Protein AF-A0A7C7LQZ3-F1 (afdb_monomer)

Sequence (240 aa):
MSELMVSGADGAVHPFLRGILTRSLQSTGLSFDEAYAVADQVRNTLVAKGTVTSEALRSVVVQCLESGFGQERVHAYHMVLERRGRIRFRRRDNELDWFSRRLHQKRLERCGLPIDTASELAQAVYQEFVASKSYEVRSGEIDRVTLDLLEKELGGEFAERYRSWSRFDRGDGILVLLCGGAPGVGKSTLAAEIATRLDIVRTQSTDMLREIMREMVPAALVPELHGSSFDVNLSVDSKG

Structure (mmCIF, N/CA/C/O backbone):
data_AF-A0A7C7LQZ3-F1
#
_entry.id   AF-A0A7C7LQZ3-F1
#
loop_
_atom_site.group_PDB
_atom_site.id
_atom_site.type_symbol
_atom_site.label_atom_id
_atom_site.label_alt_id
_atom_site.label_comp_id
_atom_site.label_asym_id
_atom_site.label_entity_id
_atom_site.label_seq_id
_atom_site.pdbx_PDB_ins_code
_atom_site.Cartn_x
_atom_site.Cartn_y
_atom_site.Cartn_z
_atom_site.occupancy
_atom_site.B_iso_or_equiv
_atom_site.auth_seq_id
_atom_site.auth_comp_id
_atom_site.auth_asym_id
_atom_site.auth_atom_id
_atom_site.pdbx_PDB_model_num
ATOM 1 N N . MET A 1 1 ? -4.653 -12.541 42.222 1.00 49.09 1 MET A N 1
ATOM 2 C CA . MET A 1 1 ? -4.767 -11.395 41.296 1.00 49.09 1 MET A CA 1
ATOM 3 C C . MET A 1 1 ? -5.592 -11.858 40.114 1.00 49.09 1 MET A C 1
ATOM 5 O O . MET A 1 1 ? -5.200 -12.833 39.492 1.00 49.09 1 MET A O 1
ATOM 9 N N . SER A 1 2 ? -6.751 -11.252 39.873 1.00 58.72 2 SER A N 1
ATOM 10 C CA . SER A 1 2 ? -7.643 -11.622 38.769 1.00 58.72 2 SER A CA 1
ATOM 11 C C . SER A 1 2 ? -7.032 -11.144 37.453 1.00 58.72 2 SER A C 1
ATOM 13 O O . SER A 1 2 ? -6.748 -9.955 37.304 1.00 58.72 2 SER A O 1
ATOM 15 N N . GLU A 1 3 ? -6.782 -12.058 36.524 1.00 81.81 3 GLU A N 1
ATOM 16 C CA . GLU A 1 3 ? -6.219 -11.725 35.218 1.00 81.81 3 GLU A CA 1
ATOM 17 C C . GLU A 1 3 ? -7.358 -11.337 34.266 1.00 81.81 3 GLU A C 1
ATOM 19 O O . GLU A 1 3 ? -8.323 -12.083 34.106 1.00 81.81 3 GLU A O 1
ATOM 24 N N . LEU A 1 4 ? -7.284 -10.139 33.679 1.00 90.06 4 LEU A N 1
ATOM 25 C CA . LEU A 1 4 ? -8.265 -9.678 32.697 1.00 90.06 4 LEU A CA 1
ATOM 26 C C . LEU A 1 4 ? -7.991 -10.368 31.358 1.00 90.06 4 LEU A C 1
ATOM 28 O O . LEU A 1 4 ? -6.891 -10.252 30.820 1.00 90.06 4 LEU A O 1
ATOM 32 N N . MET A 1 5 ? -9.000 -11.035 30.812 1.00 90.38 5 MET A N 1
ATOM 33 C CA . MET A 1 5 ? -8.953 -11.740 29.533 1.00 90.38 5 MET A CA 1
ATOM 34 C C . MET A 1 5 ? -9.798 -11.011 28.487 1.00 90.38 5 MET A C 1
ATOM 36 O O . MET A 1 5 ? -10.847 -10.448 28.804 1.00 90.38 5 MET A O 1
ATOM 40 N N . VAL A 1 6 ? -9.357 -11.035 27.232 1.00 88.38 6 VAL A N 1
ATOM 41 C CA . VAL A 1 6 ? -10.041 -10.414 26.093 1.00 88.38 6 VAL A CA 1
ATOM 42 C C . VAL A 1 6 ? -10.350 -11.474 25.047 1.00 88.38 6 VAL A C 1
ATOM 44 O O . VAL A 1 6 ? -9.433 -12.142 24.571 1.00 88.38 6 VAL A O 1
ATOM 47 N N . SER A 1 7 ? -11.621 -11.607 24.670 1.00 84.94 7 SER A N 1
ATOM 48 C CA . SER A 1 7 ? -12.047 -12.467 23.566 1.00 84.94 7 SER A CA 1
ATOM 49 C C . SER A 1 7 ? -12.110 -11.702 22.237 1.00 84.94 7 SER A C 1
ATOM 51 O O . SER A 1 7 ? -12.666 -10.596 22.139 1.00 84.94 7 SER A O 1
ATOM 53 N N . GLY A 1 8 ? -11.495 -12.283 21.208 1.00 73.75 8 GLY A N 1
ATOM 54 C CA . GLY A 1 8 ? -11.577 -11.858 19.814 1.00 73.75 8 GLY A CA 1
ATOM 55 C C . GLY A 1 8 ? -12.872 -12.321 19.139 1.00 73.75 8 GLY A C 1
ATOM 56 O O . GLY A 1 8 ? -13.603 -13.160 19.663 1.00 73.75 8 GLY A O 1
ATOM 57 N N . ALA A 1 9 ? -13.162 -11.775 17.954 1.00 62.75 9 ALA A N 1
ATOM 58 C CA . ALA A 1 9 ? -14.329 -12.167 17.150 1.00 62.75 9 ALA A CA 1
ATOM 59 C C . ALA A 1 9 ? -14.218 -13.596 16.574 1.00 62.75 9 ALA A C 1
ATOM 61 O O . ALA A 1 9 ? -15.218 -14.188 16.184 1.00 62.75 9 ALA A O 1
ATOM 62 N N . ASP A 1 10 ? -13.005 -14.144 16.537 1.00 62.75 10 ASP A N 1
ATOM 63 C CA . ASP A 1 10 ? -12.661 -15.522 16.172 1.00 62.75 10 ASP A CA 1
ATOM 64 C C . ASP A 1 10 ? -12.777 -16.511 17.348 1.00 62.75 10 ASP A C 1
ATOM 66 O O . ASP A 1 10 ? -12.505 -17.699 17.186 1.00 62.75 10 ASP A O 1
ATOM 70 N N . GLY A 1 11 ? -13.178 -16.035 18.533 1.00 71.06 11 GLY A N 1
ATOM 71 C CA . GLY A 1 11 ? -13.298 -16.839 19.749 1.00 71.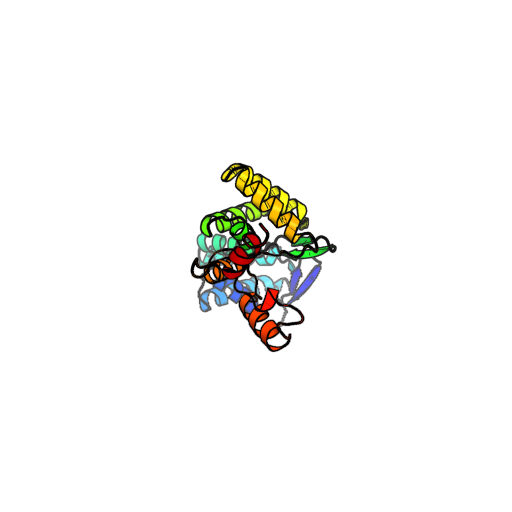06 11 GLY A CA 1
ATOM 72 C C . GLY A 1 11 ? -11.978 -17.062 20.492 1.00 71.06 11 GLY A C 1
ATOM 73 O O . GLY A 1 11 ? -11.991 -17.673 21.561 1.00 71.06 11 GLY A O 1
ATOM 74 N N . ALA A 1 12 ? -10.851 -16.551 19.986 1.00 71.69 12 ALA A N 1
ATOM 75 C CA . ALA A 1 12 ? -9.572 -16.632 20.681 1.00 71.69 12 ALA A CA 1
ATOM 76 C C . ALA A 1 12 ? -9.584 -15.747 21.937 1.00 71.69 12 ALA A C 1
ATOM 78 O O . ALA A 1 12 ? -10.072 -14.616 21.909 1.00 71.69 12 ALA A O 1
ATOM 79 N N . VAL A 1 13 ? -9.047 -16.256 23.048 1.00 83.25 13 VAL A N 1
ATOM 80 C CA . VAL A 1 13 ? -8.977 -15.534 24.325 1.00 83.25 13 VAL A CA 1
ATOM 81 C C . VAL A 1 13 ? -7.521 -15.260 24.667 1.00 83.25 13 VAL A C 1
ATOM 83 O O . VAL A 1 13 ? -6.697 -16.174 24.698 1.00 83.25 13 VAL A O 1
ATOM 86 N N . HIS A 1 14 ? -7.205 -13.997 24.935 1.00 84.50 14 HIS A N 1
ATOM 87 C CA . HIS A 1 14 ? -5.852 -13.554 25.251 1.00 84.50 14 HIS A CA 1
ATOM 88 C C . HIS A 1 14 ? -5.830 -12.704 26.521 1.00 84.50 14 HIS A C 1
ATOM 90 O O . HIS A 1 14 ? -6.784 -11.965 26.776 1.00 84.50 14 HIS A O 1
ATOM 96 N N . PRO A 1 15 ? -4.736 -12.735 27.297 1.00 86.75 15 PRO A N 1
ATOM 97 C CA . PRO A 1 15 ? -4.582 -11.837 28.428 1.00 86.75 15 PRO A CA 1
ATOM 98 C C . PRO A 1 15 ? -4.545 -10.382 27.954 1.00 86.75 15 PRO A C 1
ATOM 100 O O . PRO A 1 15 ? -3.933 -10.036 26.938 1.00 86.75 15 PRO A O 1
ATOM 103 N N . PHE A 1 16 ? -5.185 -9.499 28.714 1.00 89.25 16 PHE A N 1
ATOM 104 C CA . PHE A 1 16 ? -5.110 -8.068 28.479 1.00 89.25 16 PHE A CA 1
ATOM 105 C C . PHE A 1 16 ? -3.702 -7.552 28.794 1.00 89.25 16 PHE A C 1
ATOM 107 O O . PHE A 1 16 ? -3.275 -7.475 29.948 1.00 89.25 16 PHE A O 1
ATOM 114 N N . LEU A 1 17 ? -2.986 -7.131 27.752 1.00 87.69 17 LEU A N 1
ATOM 115 C CA . LEU A 1 17 ? -1.640 -6.583 27.876 1.00 87.69 17 LEU A CA 1
ATOM 116 C C . LEU A 1 17 ? -1.671 -5.054 27.851 1.00 87.69 17 LEU A C 1
ATOM 118 O O . LEU A 1 17 ? -1.785 -4.427 26.795 1.00 87.69 17 LE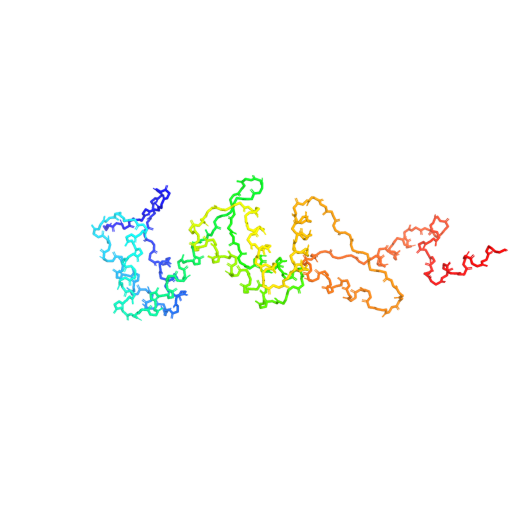U A O 1
ATOM 122 N N . ARG A 1 18 ? -1.473 -4.447 29.026 1.00 87.94 18 ARG A N 1
ATOM 123 C CA . ARG A 1 18 ? -1.433 -2.984 29.216 1.00 87.94 18 ARG A CA 1
ATOM 124 C C . ARG A 1 18 ? -0.501 -2.286 28.228 1.00 87.94 18 ARG A C 1
ATOM 126 O O . ARG A 1 18 ? -0.907 -1.334 27.577 1.00 87.94 18 ARG A O 1
ATOM 133 N N . GLY A 1 19 ? 0.713 -2.808 28.046 1.00 82.00 19 GLY A N 1
ATOM 134 C CA . GLY A 1 19 ? 1.709 -2.211 27.149 1.00 82.00 19 GLY A CA 1
ATOM 135 C C . GLY A 1 19 ? 1.314 -2.209 25.665 1.00 82.00 19 GLY A C 1
ATOM 136 O O . GLY A 1 19 ? 1.822 -1.391 24.897 1.00 82.00 19 GLY A O 1
ATOM 137 N N . ILE A 1 20 ? 0.407 -3.095 25.235 1.00 82.19 20 ILE A N 1
ATOM 138 C CA . ILE A 1 20 ? -0.146 -3.058 23.872 1.00 82.19 20 ILE A CA 1
ATOM 139 C C . ILE A 1 20 ? -1.142 -1.906 23.749 1.00 82.19 20 ILE A C 1
ATOM 141 O O . ILE A 1 20 ? -1.077 -1.152 22.775 1.00 82.19 20 ILE A O 1
ATOM 145 N N . LEU A 1 21 ? -2.029 -1.743 24.736 1.00 88.88 21 LEU A N 1
ATOM 146 C CA . LEU A 1 21 ? -2.990 -0.644 24.746 1.00 88.88 21 LEU A CA 1
ATOM 147 C C . LEU A 1 21 ? -2.282 0.711 24.873 1.00 88.88 21 LEU A C 1
ATOM 149 O O . LEU A 1 21 ? -2.567 1.598 24.078 1.00 88.88 21 LEU A O 1
ATOM 153 N N . THR A 1 22 ? -1.304 0.848 25.774 1.00 90.06 22 THR A N 1
ATOM 154 C CA . THR A 1 22 ? -0.504 2.075 25.929 1.00 90.06 22 THR A CA 1
ATOM 155 C C . THR A 1 22 ? 0.145 2.485 24.609 1.00 90.06 22 THR A C 1
ATOM 157 O O . THR A 1 22 ? -0.058 3.605 24.157 1.00 90.06 22 THR A O 1
ATOM 160 N N . ARG A 1 23 ? 0.830 1.568 23.910 1.00 82.94 23 ARG A N 1
ATOM 161 C CA . ARG A 1 23 ? 1.408 1.880 22.589 1.00 82.94 23 ARG A CA 1
ATOM 162 C C . ARG A 1 23 ? 0.353 2.266 21.552 1.00 82.94 23 ARG A C 1
ATOM 164 O O . ARG A 1 23 ? 0.587 3.154 20.737 1.00 82.94 23 ARG A O 1
ATOM 171 N N . SER A 1 24 ? -0.813 1.619 21.578 1.00 80.81 24 SER A N 1
ATOM 172 C CA . SER A 1 24 ? -1.926 1.974 20.691 1.00 80.81 24 SER A CA 1
ATOM 173 C C . SER A 1 24 ? -2.440 3.389 20.961 1.00 80.81 24 SER A C 1
ATOM 175 O O . SER A 1 24 ? -2.752 4.106 20.019 1.00 80.81 24 SER A O 1
ATOM 177 N N . LEU A 1 25 ? -2.503 3.798 22.224 1.00 89.62 25 LEU A N 1
ATOM 178 C CA . LEU A 1 25 ? -2.935 5.130 22.642 1.00 89.62 25 LEU A CA 1
ATOM 179 C C . LEU A 1 25 ? -1.872 6.200 22.352 1.00 89.62 25 LEU A C 1
ATOM 181 O O . LEU A 1 25 ? -2.202 7.290 21.911 1.00 89.62 25 LEU A O 1
ATOM 185 N N . GLN A 1 26 ? -0.581 5.887 22.463 1.00 87.94 26 GLN A N 1
ATOM 186 C CA . GLN A 1 26 ? 0.472 6.815 22.029 1.00 87.94 26 GLN A CA 1
ATOM 187 C C . GLN A 1 26 ? 0.383 7.129 20.529 1.00 87.94 26 GLN A C 1
ATOM 189 O O . GLN A 1 26 ? 0.621 8.259 20.108 1.00 87.94 26 GLN A O 1
ATOM 194 N N . SER A 1 27 ? -0.037 6.157 19.707 1.00 77.00 27 SER A N 1
ATOM 195 C CA . SER A 1 27 ? -0.244 6.380 18.269 1.00 77.00 27 SER A CA 1
ATOM 196 C C . SER A 1 27 ? -1.415 7.316 17.934 1.00 77.00 27 SER A C 1
ATOM 198 O O . SER A 1 27 ? -1.539 7.736 16.785 1.00 77.00 27 SER A O 1
ATOM 200 N N . THR A 1 28 ? -2.239 7.685 18.924 1.00 82.75 28 THR A N 1
ATOM 201 C CA . THR A 1 28 ? -3.269 8.730 18.801 1.00 82.75 28 THR A CA 1
ATOM 202 C C . THR A 1 28 ? -2.753 10.113 19.205 1.00 82.75 28 THR A C 1
ATOM 204 O O . THR A 1 28 ? -3.546 11.050 19.275 1.00 82.75 28 THR A O 1
ATOM 207 N N . GLY A 1 29 ? -1.450 10.248 19.488 1.00 82.62 29 GLY A N 1
ATOM 208 C CA . GLY A 1 29 ? -0.785 11.495 19.871 1.00 82.62 29 GLY A CA 1
ATOM 209 C C . GLY A 1 29 ? -0.814 11.809 21.369 1.00 82.62 29 GLY A C 1
ATOM 210 O O . GLY A 1 29 ? -0.597 12.963 21.732 1.00 82.62 29 GLY A O 1
ATOM 211 N N . LEU A 1 30 ? -1.110 10.817 22.216 1.00 90.12 30 LEU A N 1
ATOM 212 C CA . LEU A 1 30 ? -0.939 10.919 23.667 1.00 90.12 30 LEU A CA 1
ATOM 213 C C . LEU A 1 30 ? 0.529 10.697 24.048 1.00 90.12 30 LEU A C 1
ATOM 215 O O . LEU A 1 30 ? 1.224 9.871 23.446 1.00 90.12 30 LEU A O 1
ATOM 219 N N . SER A 1 31 ? 0.991 11.397 25.080 1.00 93.31 31 SER A N 1
ATOM 220 C CA . SER A 1 31 ? 2.262 11.090 25.732 1.00 93.31 31 SER A CA 1
ATOM 221 C C . SER A 1 31 ? 2.229 9.696 26.374 1.00 93.31 31 SER A C 1
ATOM 223 O O . SER A 1 31 ? 1.177 9.065 26.515 1.00 93.31 31 SER A O 1
ATOM 225 N N . PHE A 1 32 ? 3.400 9.182 26.756 1.00 90.94 32 PHE A N 1
ATOM 226 C CA . PHE A 1 32 ? 3.486 7.885 27.428 1.00 90.94 32 PHE A CA 1
ATOM 227 C C . PHE A 1 32 ? 2.676 7.859 28.731 1.00 90.94 32 PHE A C 1
ATOM 229 O O . PHE A 1 32 ? 1.911 6.918 28.940 1.00 90.94 32 PHE A O 1
ATOM 236 N N . ASP A 1 33 ? 2.802 8.894 29.562 1.00 93.56 33 ASP A N 1
ATOM 237 C CA . ASP A 1 33 ? 2.157 8.949 30.877 1.00 93.56 33 ASP A CA 1
ATOM 238 C C . ASP A 1 33 ? 0.631 9.004 30.752 1.00 93.56 33 ASP A C 1
ATOM 240 O O . ASP A 1 33 ? -0.078 8.246 31.416 1.00 93.56 33 ASP A O 1
ATOM 244 N N . GLU A 1 34 ? 0.118 9.815 29.823 1.00 94.12 34 GLU A N 1
ATOM 245 C CA . GLU A 1 34 ? -1.314 9.892 29.511 1.00 94.12 34 GLU A CA 1
ATOM 246 C C . GLU A 1 34 ? -1.848 8.550 28.991 1.00 94.12 34 GLU A C 1
ATOM 248 O O . GLU A 1 34 ? -2.855 8.029 29.477 1.00 94.12 34 GLU A O 1
ATOM 253 N N . ALA A 1 35 ? -1.150 7.946 28.027 1.00 94.31 35 ALA A N 1
ATOM 254 C CA . ALA A 1 35 ? -1.532 6.660 27.456 1.00 94.31 35 ALA A CA 1
ATOM 255 C C . ALA A 1 35 ? -1.485 5.524 28.492 1.00 94.31 35 ALA A C 1
ATOM 257 O O . ALA A 1 35 ? -2.301 4.597 28.452 1.00 94.31 35 ALA A O 1
ATOM 258 N N . TYR A 1 36 ? -0.528 5.568 29.419 1.00 94.44 36 TYR A N 1
ATOM 259 C CA . TYR A 1 36 ? -0.410 4.598 30.498 1.00 94.44 36 TYR A CA 1
ATOM 260 C C . TYR A 1 36 ? -1.533 4.762 31.524 1.00 94.44 36 TYR A C 1
ATOM 262 O O . TYR A 1 36 ? -2.135 3.760 31.919 1.00 94.44 36 TYR A O 1
ATOM 270 N N . ALA A 1 37 ? -1.857 6.001 31.902 1.00 94.69 37 ALA A N 1
ATOM 271 C CA . ALA A 1 37 ? -2.956 6.309 32.812 1.00 94.69 37 ALA A CA 1
ATOM 272 C C . ALA A 1 37 ? -4.299 5.801 32.266 1.00 94.69 37 ALA A C 1
ATOM 274 O O . ALA A 1 37 ? -5.017 5.084 32.966 1.00 94.69 37 ALA A O 1
ATOM 275 N N . VAL A 1 38 ? -4.597 6.059 30.988 1.00 96.12 38 VAL A N 1
ATOM 276 C CA . VAL A 1 38 ? -5.810 5.538 30.333 1.00 96.12 38 VAL A CA 1
ATOM 277 C C . VAL A 1 38 ? -5.813 4.007 30.317 1.00 96.12 38 VAL A C 1
ATOM 279 O O . VAL A 1 38 ? -6.817 3.382 30.656 1.00 96.12 38 VAL A O 1
ATOM 282 N N . ALA A 1 39 ? -4.691 3.369 29.968 1.00 94.62 39 ALA A N 1
ATOM 283 C CA . ALA A 1 39 ? -4.610 1.909 29.950 1.00 94.62 39 ALA A CA 1
ATOM 284 C C . ALA A 1 39 ? -4.775 1.279 31.347 1.00 94.62 39 ALA A C 1
ATOM 286 O O . ALA A 1 39 ? -5.322 0.178 31.462 1.00 94.62 39 ALA A O 1
ATOM 287 N N . ASP A 1 40 ? -4.318 1.953 32.407 1.00 94.94 40 ASP A N 1
ATOM 288 C CA . ASP A 1 40 ? -4.570 1.536 33.788 1.00 94.94 40 ASP A CA 1
ATOM 289 C C . ASP A 1 40 ? -6.045 1.659 34.160 1.00 94.94 40 ASP A C 1
ATOM 291 O O . ASP A 1 40 ? -6.630 0.710 34.683 1.00 94.94 40 ASP A O 1
ATOM 295 N N . GLN A 1 41 ? -6.663 2.793 33.834 1.00 95.00 41 GLN A N 1
ATOM 296 C CA . GLN A 1 41 ? -8.070 3.046 34.117 1.00 95.00 41 GLN A CA 1
ATOM 297 C C . GLN A 1 41 ? -8.974 2.008 33.440 1.00 95.00 41 GLN A C 1
ATOM 299 O O . GLN A 1 41 ? -9.864 1.440 34.079 1.00 95.00 41 GLN A O 1
ATOM 304 N N . VAL A 1 42 ? -8.698 1.687 32.174 1.00 95.56 42 VAL A N 1
ATOM 305 C CA . VAL A 1 42 ? -9.416 0.653 31.414 1.00 95.56 42 VAL A CA 1
ATOM 306 C C . VAL A 1 42 ? -9.292 -0.709 32.096 1.00 95.56 42 VAL A C 1
ATOM 308 O O . VAL A 1 42 ? -10.295 -1.397 32.293 1.00 95.56 42 VAL A O 1
ATOM 311 N N . ARG A 1 43 ? -8.082 -1.091 32.523 1.00 93.31 43 ARG A N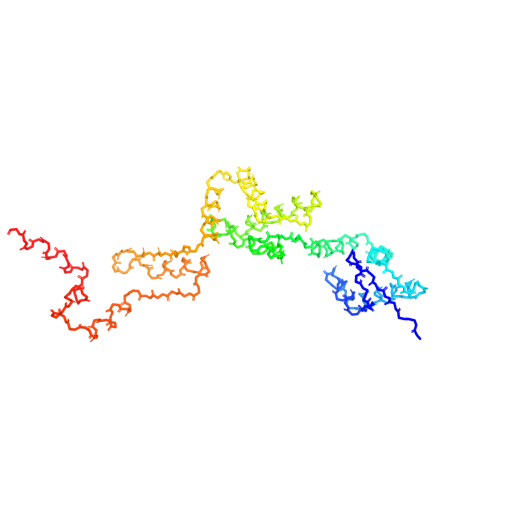 1
ATOM 312 C CA . ARG A 1 43 ? -7.864 -2.347 33.252 1.00 93.31 43 ARG A CA 1
ATOM 313 C C . ARG A 1 43 ? -8.671 -2.389 34.543 1.00 93.31 43 ARG A C 1
ATOM 315 O O . ARG A 1 43 ? -9.365 -3.371 34.783 1.00 93.31 43 ARG A O 1
ATOM 322 N N . ASN A 1 44 ? -8.575 -1.347 35.363 1.00 93.12 44 ASN A N 1
ATOM 323 C CA . ASN A 1 44 ? -9.222 -1.300 36.675 1.00 93.12 44 ASN A CA 1
ATOM 324 C C . ASN A 1 44 ? -10.753 -1.346 36.539 1.00 93.12 44 ASN A C 1
ATOM 326 O O . ASN A 1 44 ? -11.425 -1.962 37.359 1.00 93.12 44 ASN A O 1
ATOM 330 N N . THR A 1 45 ? -11.293 -0.786 35.454 1.00 93.12 45 THR A N 1
ATOM 331 C CA . THR A 1 45 ? -12.726 -0.845 35.125 1.00 93.12 45 THR A CA 1
ATOM 332 C C . THR A 1 45 ? -13.182 -2.251 34.717 1.00 93.12 45 THR A C 1
ATOM 334 O O . THR A 1 45 ? -14.315 -2.650 34.985 1.00 93.12 45 THR A O 1
ATOM 337 N N . LEU A 1 46 ? -12.319 -3.019 34.049 1.00 93.44 46 LEU A N 1
ATOM 338 C CA . LEU A 1 46 ? -12.687 -4.300 33.439 1.00 93.44 46 LEU A CA 1
ATOM 339 C C . LEU A 1 46 ? -12.261 -5.525 34.256 1.00 93.44 46 LEU A C 1
ATOM 341 O O . LEU A 1 46 ? -12.840 -6.592 34.071 1.00 93.44 46 LEU A O 1
ATOM 345 N N . VAL A 1 47 ? -11.308 -5.395 35.185 1.00 91.12 47 VAL A N 1
ATOM 346 C CA . VAL A 1 47 ? -10.743 -6.526 35.946 1.00 91.12 47 VAL A CA 1
ATOM 347 C C . VAL A 1 47 ? -11.800 -7.320 36.722 1.00 91.12 47 VAL A C 1
ATOM 349 O O . VAL A 1 47 ? -11.703 -8.540 36.818 1.00 91.12 47 VAL A O 1
ATOM 352 N N . ALA A 1 48 ? -12.853 -6.655 37.212 1.00 89.19 48 ALA A N 1
ATOM 353 C CA . ALA A 1 48 ? -13.955 -7.301 37.928 1.00 89.19 48 ALA A CA 1
ATOM 354 C C . ALA A 1 48 ? -14.813 -8.214 37.032 1.00 89.19 48 ALA A C 1
ATOM 356 O O . ALA A 1 48 ? -15.473 -9.118 37.534 1.00 89.19 48 ALA A O 1
ATOM 357 N N . LYS A 1 49 ? -14.798 -7.998 35.709 1.00 88.88 49 LYS A N 1
ATOM 358 C CA . LYS A 1 49 ? -15.567 -8.787 34.736 1.00 88.88 49 LYS A CA 1
ATOM 359 C C . LYS A 1 49 ? -14.853 -10.077 34.316 1.00 88.88 49 LYS A C 1
ATOM 361 O O . LYS A 1 49 ? -15.477 -10.938 33.703 1.00 88.88 49 LYS A O 1
ATOM 366 N N . GLY A 1 50 ? -13.565 -10.230 34.633 1.00 89.75 50 GLY A N 1
ATOM 367 C CA . GLY A 1 50 ? -12.769 -11.400 34.257 1.00 89.75 50 GLY A CA 1
ATOM 368 C C . GLY A 1 50 ? -12.487 -11.457 32.755 1.00 89.75 50 GLY A C 1
ATOM 369 O O . GLY A 1 50 ? -11.435 -11.005 32.321 1.00 89.75 50 GLY A O 1
ATOM 370 N N . THR A 1 51 ? -13.418 -11.992 31.959 1.00 91.75 51 THR A N 1
ATOM 371 C CA . THR A 1 51 ? -13.294 -12.081 30.491 1.00 91.75 51 THR A CA 1
ATOM 372 C C . THR A 1 51 ? -14.247 -11.105 29.814 1.00 91.75 51 THR A C 1
ATOM 374 O O . THR A 1 51 ? -15.438 -11.085 30.116 1.00 91.75 51 THR A O 1
ATOM 377 N N . VAL A 1 52 ? -13.738 -10.301 28.882 1.00 92.81 52 VAL A N 1
ATOM 378 C CA . VAL A 1 52 ? -14.522 -9.293 28.152 1.00 92.81 52 VAL A CA 1
ATOM 379 C C . VAL A 1 52 ? -14.293 -9.397 26.652 1.00 92.81 52 VAL A C 1
ATOM 381 O O . VAL A 1 52 ? -13.233 -9.822 26.207 1.00 92.81 52 VAL A O 1
ATOM 384 N N . THR A 1 53 ? -15.272 -8.988 25.850 1.00 88.94 53 THR A N 1
ATOM 385 C CA . THR A 1 53 ? -15.108 -8.958 24.394 1.00 88.94 53 THR A CA 1
ATOM 386 C C . THR A 1 53 ? -14.228 -7.790 23.962 1.00 88.94 53 THR A C 1
ATOM 388 O O . THR A 1 53 ? -14.135 -6.761 24.640 1.00 88.94 53 THR A O 1
ATOM 391 N N . SER A 1 54 ? -13.618 -7.919 22.784 1.00 84.12 54 SER A N 1
ATOM 392 C CA . SER A 1 54 ? -12.884 -6.822 22.139 1.00 84.12 54 SER A CA 1
ATOM 393 C C . SER A 1 54 ? -13.749 -5.566 21.942 1.00 84.12 54 SER A C 1
ATOM 395 O O . SER A 1 54 ? -13.244 -4.448 22.034 1.00 84.12 54 SER A O 1
ATOM 397 N N . GLU A 1 55 ? -15.055 -5.737 21.723 1.00 84.19 55 GLU A N 1
ATOM 398 C CA . GLU A 1 55 ? -16.023 -4.640 21.630 1.00 84.19 55 GLU A CA 1
ATOM 399 C C . GLU A 1 55 ? -16.229 -3.944 22.982 1.00 84.19 55 GLU A C 1
ATOM 401 O O . GLU A 1 55 ? -16.079 -2.727 23.070 1.00 84.19 55 GLU A O 1
ATOM 406 N N . ALA A 1 56 ? -16.457 -4.706 24.057 1.00 87.56 56 ALA A N 1
ATOM 407 C CA . ALA A 1 56 ? -16.613 -4.154 25.402 1.00 87.56 56 ALA A CA 1
ATOM 408 C C . ALA A 1 56 ? -15.346 -3.424 25.879 1.00 87.56 56 ALA A C 1
ATOM 410 O O . ALA A 1 56 ? -15.437 -2.367 26.506 1.00 87.56 56 ALA A O 1
ATOM 411 N N . LEU A 1 57 ? -14.161 -3.954 25.551 1.00 91.19 57 LEU A N 1
ATOM 412 C CA . LEU A 1 57 ? -12.891 -3.273 25.796 1.00 91.19 57 LEU A CA 1
ATOM 413 C C . LEU A 1 57 ? -12.830 -1.932 25.051 1.00 91.19 57 LEU A C 1
ATOM 415 O O . LEU A 1 57 ? -12.490 -0.915 25.655 1.00 91.19 57 LEU A O 1
ATOM 419 N N . ARG A 1 58 ? -13.189 -1.912 23.760 1.00 89.88 58 ARG A N 1
ATOM 420 C CA . ARG A 1 58 ? -13.196 -0.694 22.933 1.00 89.88 58 ARG A CA 1
ATOM 421 C C . ARG A 1 58 ? -14.141 0.366 23.494 1.00 89.88 58 ARG A C 1
ATOM 423 O O . ARG A 1 58 ? -13.742 1.525 23.560 1.00 89.88 58 ARG A O 1
ATOM 430 N N . SER A 1 59 ? -15.341 -0.016 23.933 1.00 91.56 59 SER A N 1
ATOM 431 C CA . SER A 1 59 ? -16.301 0.914 24.542 1.00 91.56 59 SER A CA 1
ATOM 432 C C . SER A 1 59 ? -15.728 1.600 25.781 1.00 91.56 59 SER A C 1
ATOM 434 O O . SER A 1 59 ? -15.838 2.815 25.904 1.00 91.56 59 S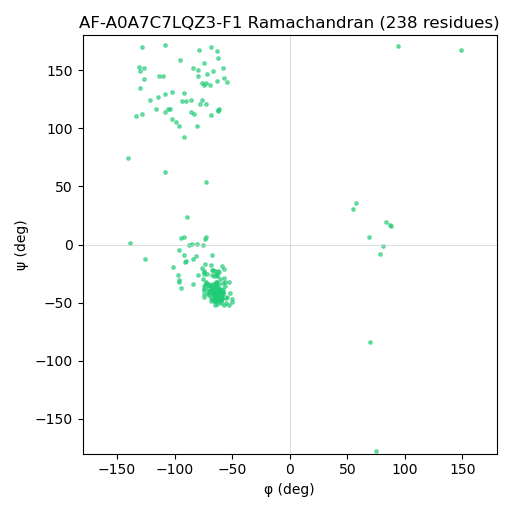ER A O 1
ATOM 436 N N . VAL A 1 60 ? -15.050 0.854 26.661 1.00 95.12 60 VAL A N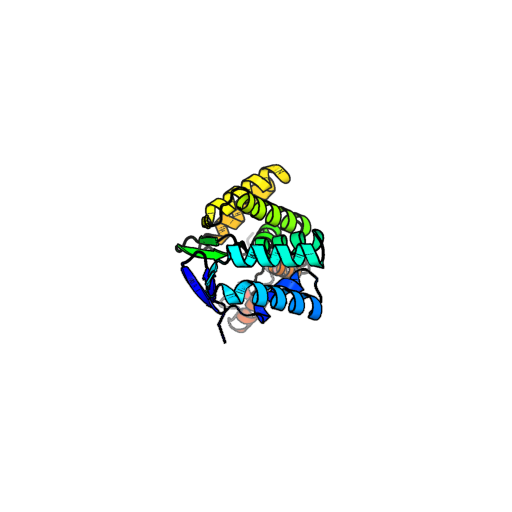 1
ATOM 437 C CA . VAL A 1 60 ? -14.431 1.440 27.863 1.00 95.12 60 VAL A CA 1
ATOM 438 C C . VAL A 1 60 ? -13.264 2.362 27.509 1.00 95.12 60 VAL A C 1
ATOM 440 O O . VAL A 1 60 ? -13.144 3.433 28.096 1.00 95.12 60 VAL A O 1
ATOM 443 N N . VAL A 1 61 ? -12.432 2.005 26.523 1.00 94.44 61 VAL A N 1
ATOM 444 C CA . VAL A 1 61 ? -11.342 2.891 26.069 1.00 94.44 61 VAL A CA 1
ATOM 445 C C . VAL A 1 61 ? -11.895 4.213 25.532 1.00 94.44 61 VAL A C 1
ATOM 447 O O . VAL A 1 61 ? -11.377 5.270 25.885 1.00 94.44 61 VAL A O 1
ATOM 450 N N . VAL A 1 62 ? -12.958 4.164 24.722 1.00 93.94 62 VAL A N 1
ATOM 451 C CA . VAL A 1 62 ? -13.631 5.365 24.201 1.00 93.94 62 VAL A CA 1
ATOM 452 C C . VAL A 1 62 ? -14.148 6.231 25.345 1.00 93.94 62 VAL A C 1
ATOM 454 O O . VAL A 1 62 ? -13.882 7.427 25.359 1.00 93.94 62 VAL A O 1
ATOM 457 N N . GLN A 1 63 ? -14.792 5.626 26.343 1.00 93.81 63 GLN A N 1
ATOM 458 C CA . GLN A 1 63 ? -15.327 6.346 27.497 1.00 93.81 63 GLN A CA 1
ATOM 459 C C . GLN A 1 63 ? -14.227 7.051 28.311 1.00 93.81 63 GLN A C 1
ATOM 461 O O . GLN A 1 63 ? -14.386 8.205 28.711 1.00 93.81 63 GLN A O 1
ATOM 466 N N . CYS A 1 64 ? -13.087 6.384 28.528 1.00 95.19 64 CYS A N 1
ATOM 467 C CA . CYS A 1 64 ? -11.936 6.976 29.214 1.00 95.19 64 CYS A CA 1
ATOM 468 C C . CYS A 1 64 ? -11.314 8.127 28.409 1.00 95.19 64 CYS A C 1
ATOM 470 O O . CYS A 1 64 ? -10.974 9.161 28.983 1.00 95.19 64 CYS A O 1
ATOM 472 N N . LEU A 1 65 ? -11.185 7.968 27.087 1.00 95.06 65 LEU A N 1
ATOM 473 C CA . LEU A 1 65 ? -10.651 9.010 26.207 1.00 95.06 65 LEU A CA 1
ATOM 474 C C . LEU A 1 65 ? -11.566 10.231 26.136 1.00 95.06 65 LEU A C 1
ATOM 476 O O . LEU A 1 65 ? -11.079 11.354 26.221 1.00 95.06 65 LEU A O 1
ATOM 480 N N . GLU A 1 66 ? -12.875 10.013 26.029 1.00 93.44 66 GLU A N 1
ATOM 481 C CA . GLU A 1 66 ? -13.870 11.081 26.000 1.00 93.44 66 GLU A CA 1
ATOM 482 C C . GLU A 1 66 ? -13.834 11.900 27.292 1.00 93.44 66 GLU A C 1
ATOM 484 O O . GLU A 1 66 ? -13.773 13.127 27.245 1.00 93.44 66 GLU A O 1
ATOM 489 N N . SER A 1 67 ? -13.780 11.214 28.437 1.00 91.75 67 SER A N 1
ATOM 490 C CA . SER A 1 67 ? -13.767 11.848 29.760 1.00 91.75 67 SER A CA 1
ATOM 491 C C . SER A 1 67 ? -12.475 12.624 30.043 1.00 91.75 67 SER A C 1
ATOM 493 O O . SER A 1 67 ? -12.514 13.633 30.739 1.00 91.75 67 SER A O 1
ATOM 495 N N . GLY A 1 68 ? -11.327 12.141 29.553 1.00 91.00 68 GLY A N 1
ATOM 496 C CA . GLY A 1 68 ? -10.015 12.715 29.873 1.00 91.00 68 GLY A CA 1
ATOM 497 C C . GLY A 1 68 ? -9.474 13.712 28.849 1.00 91.00 68 GLY A C 1
ATOM 498 O O . GLY A 1 68 ? -8.733 14.618 29.216 1.00 91.00 68 GLY A O 1
ATOM 499 N N . PHE A 1 69 ? -9.817 13.547 27.569 1.00 91.12 69 PHE A N 1
ATOM 500 C CA . PHE A 1 69 ? -9.156 14.254 26.466 1.00 91.12 69 PHE A CA 1
ATOM 501 C C . PHE A 1 69 ? -10.118 14.755 25.379 1.00 91.12 69 PHE A C 1
ATOM 503 O O . PHE A 1 69 ? -9.677 15.339 24.389 1.00 91.12 69 PHE A O 1
ATOM 510 N N . GLY A 1 70 ? -11.423 14.532 25.547 1.00 89.31 70 GLY A N 1
ATOM 511 C CA . GLY A 1 70 ? -12.453 14.994 24.626 1.00 89.31 70 GLY A CA 1
ATOM 512 C C . GLY A 1 70 ? -12.552 14.206 23.316 1.00 89.31 70 GLY A C 1
ATOM 513 O O . GLY A 1 70 ? -11.856 13.219 23.060 1.00 89.31 70 GLY A O 1
ATOM 514 N N . GLN A 1 71 ? -13.464 14.669 22.461 1.00 85.94 71 GLN A N 1
ATOM 515 C CA . GLN A 1 71 ? -13.874 13.973 21.237 1.00 85.94 71 GLN A CA 1
ATOM 516 C C . GLN A 1 71 ? -12.777 13.892 20.163 1.00 85.94 71 GLN A C 1
ATOM 518 O O . GLN A 1 71 ? -12.750 12.943 19.382 1.00 85.94 71 GLN A O 1
ATOM 523 N N . GLU A 1 72 ? -11.821 14.824 20.150 1.00 79.00 72 GLU A N 1
ATOM 524 C CA . GLU A 1 72 ? -10.701 14.798 19.200 1.00 79.00 72 GLU A CA 1
ATOM 525 C C . GLU A 1 72 ? -9.843 13.531 19.368 1.00 79.00 72 GLU A C 1
ATOM 527 O O . GLU A 1 72 ? -9.498 12.863 18.388 1.00 79.00 72 GLU A O 1
ATOM 532 N N . ARG A 1 73 ? -9.553 13.128 20.614 1.00 88.38 73 ARG A N 1
ATOM 533 C CA . ARG A 1 73 ? -8.783 11.903 20.880 1.00 88.38 73 ARG A CA 1
ATOM 534 C C . ARG A 1 73 ? -9.584 10.637 20.624 1.00 88.38 73 ARG A C 1
ATOM 536 O O . ARG A 1 73 ? -9.006 9.653 20.164 1.00 88.38 73 ARG A O 1
ATOM 543 N N . VAL A 1 74 ? -10.894 10.662 20.863 1.00 86.12 74 VAL A N 1
ATOM 544 C CA . VAL A 1 74 ? -11.792 9.560 20.487 1.00 86.12 74 VAL A CA 1
ATOM 545 C C . VAL A 1 74 ? -11.762 9.352 18.973 1.00 86.12 74 VAL A C 1
ATOM 547 O O . VAL A 1 74 ? -11.570 8.227 18.510 1.00 86.12 74 VAL A O 1
ATOM 550 N N . HIS A 1 75 ? -11.855 10.435 18.199 1.00 75.88 75 HIS A N 1
ATOM 551 C CA . HIS A 1 75 ? -11.769 10.380 16.744 1.00 75.88 75 HIS A CA 1
ATOM 552 C C . HIS A 1 75 ? -10.405 9.847 16.273 1.00 75.88 75 HIS A C 1
ATOM 554 O O . HIS A 1 75 ? -10.348 8.908 15.477 1.00 75.88 75 HIS A O 1
ATOM 560 N N . ALA A 1 76 ? -9.294 10.347 16.828 1.00 75.75 76 ALA A N 1
ATOM 561 C CA . ALA A 1 76 ? -7.953 9.843 16.519 1.00 75.75 76 ALA A CA 1
ATOM 562 C C . ALA A 1 76 ? -7.787 8.348 16.859 1.00 75.75 76 ALA A C 1
ATOM 564 O O . ALA A 1 76 ? -7.173 7.592 16.101 1.00 75.75 76 ALA A O 1
ATOM 565 N N . TYR A 1 77 ? -8.366 7.895 17.972 1.00 84.69 77 TYR A N 1
ATOM 566 C CA . TYR A 1 77 ? -8.378 6.488 18.361 1.00 84.69 77 TYR A CA 1
ATOM 567 C C . TYR A 1 77 ? -9.199 5.621 17.405 1.00 84.69 77 TYR A C 1
ATOM 569 O O . TYR A 1 77 ? -8.736 4.549 17.005 1.00 84.69 77 TYR A O 1
ATOM 577 N N . HIS A 1 78 ? -10.373 6.085 16.972 1.00 78.62 78 HIS A N 1
ATOM 578 C CA . HIS A 1 78 ? -11.154 5.406 15.943 1.00 78.62 78 HIS A CA 1
ATOM 579 C C . HIS A 1 78 ? -10.392 5.299 14.629 1.00 78.62 78 HIS A C 1
ATOM 581 O O . HIS A 1 78 ? -10.303 4.194 14.104 1.00 78.62 78 HIS A O 1
ATOM 587 N N . MET A 1 79 ? -9.715 6.358 14.186 1.00 68.62 79 MET A N 1
ATOM 588 C CA . MET A 1 79 ? -8.853 6.315 13.002 1.00 68.62 79 MET A CA 1
ATOM 589 C C . MET A 1 79 ? -7.714 5.293 13.144 1.00 68.62 79 MET A C 1
ATOM 591 O O . MET A 1 79 ? -7.385 4.586 12.192 1.00 68.62 79 MET A O 1
ATOM 595 N N . VAL A 1 80 ? -7.105 5.158 14.328 1.00 72.81 80 VAL A N 1
ATOM 596 C CA . VAL A 1 80 ? -6.084 4.126 14.598 1.00 72.81 80 VAL A CA 1
ATOM 597 C C . VAL A 1 80 ? -6.680 2.716 14.569 1.00 72.81 80 VAL A C 1
ATOM 599 O O . VAL A 1 80 ? -6.060 1.795 14.033 1.00 72.81 80 VAL A O 1
ATOM 602 N N . LEU A 1 81 ? -7.881 2.526 15.112 1.00 66.94 81 LEU A N 1
ATOM 603 C CA . LEU A 1 81 ? -8.570 1.239 15.076 1.00 66.94 81 LEU A CA 1
ATOM 604 C C . LEU A 1 81 ? -9.110 0.891 13.688 1.00 66.94 81 LEU A C 1
ATOM 606 O O . LEU A 1 81 ? -9.101 -0.277 13.325 1.00 66.94 81 LEU A O 1
ATOM 610 N N . GLU A 1 82 ? -9.521 1.870 12.890 1.00 60.81 82 GLU A N 1
ATOM 611 C CA . GLU A 1 82 ? -9.907 1.709 11.486 1.00 60.81 82 GLU A CA 1
ATOM 612 C C . GLU A 1 82 ? -8.694 1.415 10.611 1.00 60.81 82 GLU A C 1
ATOM 614 O O . GLU A 1 82 ? -8.775 0.566 9.731 1.00 60.81 82 GLU A O 1
ATOM 619 N N . ARG A 1 83 ? -7.522 1.989 10.920 1.00 58.72 83 ARG A N 1
ATOM 620 C CA . ARG A 1 83 ? -6.234 1.533 10.363 1.00 58.72 83 ARG A CA 1
ATOM 621 C C . ARG A 1 83 ? -5.910 0.083 10.757 1.00 58.72 83 ARG A C 1
ATOM 623 O O . ARG A 1 83 ? -5.146 -0.574 10.051 1.00 58.72 83 ARG A O 1
ATOM 630 N N . ARG A 1 84 ? -6.472 -0.424 11.865 1.00 52.66 84 ARG A N 1
ATOM 631 C CA . ARG A 1 84 ? -6.430 -1.844 12.271 1.00 52.66 84 ARG A CA 1
ATOM 632 C C . ARG A 1 84 ? -7.621 -2.668 11.766 1.00 52.66 84 ARG A C 1
ATOM 634 O O . ARG A 1 84 ? -7.546 -3.893 11.835 1.00 52.66 84 ARG A O 1
ATOM 641 N N . GLY A 1 85 ? -8.645 -2.038 11.185 1.00 51.72 85 GLY A N 1
ATOM 642 C CA . GLY A 1 85 ? -9.687 -2.644 10.353 1.00 51.72 85 GLY A CA 1
ATOM 643 C C . GLY A 1 85 ? -9.105 -3.030 9.001 1.00 51.72 85 GLY A C 1
ATOM 644 O O . GLY A 1 85 ? -9.546 -2.571 7.955 1.00 51.72 85 GLY A O 1
ATOM 645 N N . ARG A 1 86 ? -8.025 -3.809 9.038 1.00 59.53 86 ARG A N 1
ATOM 646 C CA . ARG A 1 86 ? -7.282 -4.212 7.859 1.00 59.53 86 ARG A CA 1
ATOM 647 C C . ARG A 1 86 ? -8.250 -5.013 6.988 1.00 59.53 86 ARG A C 1
ATOM 649 O O . ARG A 1 86 ? -8.741 -6.058 7.408 1.00 59.53 86 ARG A O 1
ATOM 656 N N . ILE A 1 87 ? -8.536 -4.513 5.792 1.00 65.06 87 ILE A N 1
ATOM 657 C CA . ILE A 1 87 ? -9.294 -5.269 4.798 1.00 65.06 87 ILE A CA 1
ATOM 658 C C . ILE A 1 87 ? -8.456 -6.506 4.483 1.00 65.06 87 ILE A C 1
ATOM 660 O O . ILE A 1 87 ? -7.326 -6.385 3.992 1.00 65.06 87 ILE A O 1
ATOM 664 N N . ARG A 1 88 ? -8.972 -7.689 4.823 1.00 66.62 88 ARG A N 1
ATOM 665 C CA . ARG A 1 88 ? -8.390 -8.936 4.335 1.00 66.62 88 ARG A CA 1
ATOM 666 C C . ARG A 1 88 ? -8.779 -9.058 2.884 1.00 66.62 88 ARG A C 1
ATOM 668 O O . ARG A 1 88 ? -9.923 -8.797 2.521 1.00 66.62 88 ARG A O 1
ATOM 675 N N . PHE A 1 89 ? -7.842 -9.469 2.054 1.00 72.69 89 PHE A N 1
ATOM 676 C CA . PHE A 1 89 ? -8.173 -9.877 0.715 1.00 72.69 89 PHE A CA 1
ATOM 677 C C . PHE A 1 89 ? -7.624 -11.258 0.420 1.00 72.69 89 PHE A C 1
ATOM 679 O O . PHE A 1 89 ? -6.541 -11.640 0.858 1.00 72.69 89 PHE A O 1
ATOM 686 N N . ARG A 1 90 ? -8.419 -12.021 -0.316 1.00 70.06 90 ARG A N 1
ATOM 687 C CA . ARG A 1 90 ? -8.055 -13.341 -0.796 1.00 70.06 90 ARG A CA 1
ATOM 688 C C . ARG A 1 90 ? -7.286 -13.171 -2.101 1.00 70.06 90 ARG A C 1
ATOM 690 O O . ARG A 1 90 ? -7.826 -12.670 -3.100 1.00 70.06 90 ARG A O 1
ATOM 697 N N . ARG A 1 91 ? -6.009 -13.546 -2.065 1.00 66.25 91 ARG A N 1
ATOM 698 C CA . ARG A 1 91 ? -5.141 -13.670 -3.237 1.00 66.25 91 ARG A CA 1
ATOM 699 C C . ARG A 1 91 ? -5.621 -14.843 -4.103 1.00 66.25 91 ARG A C 1
ATOM 701 O O . ARG A 1 91 ? -6.532 -15.588 -3.742 1.00 66.25 91 ARG A O 1
ATOM 708 N N . ARG A 1 92 ? -5.066 -14.967 -5.312 1.00 63.28 92 ARG A N 1
ATOM 709 C CA . ARG A 1 92 ? -5.503 -15.985 -6.290 1.00 63.28 92 ARG A CA 1
ATOM 710 C C . ARG A 1 92 ? -5.048 -17.406 -5.948 1.00 63.28 92 ARG A C 1
ATOM 712 O O . ARG A 1 92 ? -5.716 -18.347 -6.350 1.00 63.28 92 ARG A O 1
ATOM 719 N N . ASP A 1 93 ? -3.983 -17.534 -5.168 1.00 68.00 93 ASP A N 1
ATOM 720 C CA . ASP A 1 93 ? -3.518 -18.762 -4.503 1.00 68.00 93 ASP A CA 1
ATOM 721 C C . ASP A 1 93 ? -4.402 -19.169 -3.305 1.00 68.00 93 ASP A C 1
ATOM 723 O O . ASP A 1 93 ? -4.113 -20.147 -2.623 1.00 68.00 93 ASP A O 1
ATOM 727 N N . ASN A 1 94 ? -5.505 -18.444 -3.071 1.00 67.69 94 ASN A N 1
ATOM 728 C CA . ASN A 1 94 ? -6.422 -18.614 -1.949 1.00 67.69 94 ASN A CA 1
ATOM 729 C C . ASN A 1 94 ? -5.825 -18.219 -0.583 1.00 67.69 94 ASN A C 1
ATOM 731 O O . ASN A 1 94 ? -6.499 -18.376 0.439 1.00 67.69 94 ASN A O 1
ATOM 735 N N . GLU A 1 95 ? -4.615 -17.652 -0.557 1.00 63.22 95 GLU A N 1
ATOM 736 C CA . GLU A 1 95 ? -4.023 -17.094 0.653 1.00 63.22 95 GLU A CA 1
ATOM 737 C C . GLU A 1 95 ? -4.719 -15.788 1.050 1.00 63.22 95 GLU A C 1
ATOM 739 O O . GLU A 1 95 ? -5.185 -15.005 0.215 1.00 63.22 95 GLU A O 1
ATOM 744 N N . LEU A 1 96 ? -4.806 -15.552 2.358 1.00 59.19 96 LEU A N 1
ATOM 745 C CA . LEU A 1 96 ? -5.340 -14.316 2.917 1.00 59.19 96 LEU A CA 1
ATOM 746 C C . LEU A 1 96 ? -4.191 -13.348 3.182 1.00 59.19 96 LEU A C 1
ATOM 748 O O . LEU A 1 96 ? -3.282 -13.655 3.949 1.00 59.19 96 LEU A O 1
ATOM 752 N N . ASP A 1 97 ? -4.279 -12.161 2.595 1.00 65.62 97 ASP A N 1
ATOM 753 C CA . ASP A 1 97 ? -3.328 -11.072 2.802 1.00 65.62 97 ASP A CA 1
ATOM 754 C C . ASP A 1 97 ? -4.070 -9.780 3.174 1.00 65.62 97 ASP A C 1
ATOM 756 O O . ASP A 1 97 ? -5.300 -9.702 3.145 1.00 65.62 97 ASP A O 1
ATOM 760 N N . TRP A 1 98 ? -3.336 -8.755 3.586 1.00 77.75 98 TRP A N 1
ATOM 761 C CA . TRP A 1 98 ? -3.892 -7.485 4.032 1.00 77.75 98 TRP A CA 1
ATOM 762 C C . TRP A 1 98 ? -3.761 -6.430 2.946 1.00 77.75 98 TRP A C 1
ATOM 764 O O . TRP A 1 98 ? -2.670 -6.196 2.422 1.00 77.75 98 TRP A O 1
ATOM 774 N N . PHE A 1 99 ? -4.850 -5.717 2.655 1.00 80.06 99 PHE A N 1
ATOM 775 C CA . PHE A 1 99 ? -4.781 -4.596 1.728 1.00 80.06 99 PHE A CA 1
ATOM 776 C C . PHE A 1 99 ? -3.837 -3.524 2.285 1.00 80.06 99 PHE A C 1
ATOM 778 O O . PHE A 1 99 ? -4.083 -2.908 3.326 1.00 80.06 99 PHE A O 1
ATOM 785 N N . SER A 1 100 ? -2.735 -3.296 1.576 1.00 82.75 100 SER A N 1
ATOM 786 C CA . SER A 1 100 ? -1.747 -2.283 1.919 1.00 82.75 100 SER A CA 1
ATOM 787 C C . SER A 1 100 ? -1.932 -1.069 1.018 1.00 82.75 100 SER A C 1
ATOM 789 O O . SER A 1 100 ? -1.563 -1.104 -0.154 1.00 82.75 100 SER A O 1
ATOM 791 N N . ARG A 1 101 ? -2.443 0.035 1.584 1.00 84.62 101 ARG A N 1
ATOM 792 C CA . ARG A 1 101 ? -2.559 1.333 0.888 1.00 84.62 101 ARG A CA 1
ATOM 793 C C . ARG A 1 101 ? -1.231 1.764 0.265 1.00 84.62 101 ARG A C 1
ATOM 795 O O . ARG A 1 101 ? -1.209 2.185 -0.879 1.00 84.62 101 ARG A O 1
ATOM 802 N N . ARG A 1 102 ? -0.117 1.572 0.981 1.00 80.88 102 ARG A N 1
ATOM 803 C CA . ARG A 1 102 ? 1.245 1.877 0.504 1.00 80.88 102 ARG A CA 1
ATOM 804 C C . ARG A 1 102 ? 1.631 1.030 -0.712 1.00 80.88 102 ARG A C 1
ATOM 806 O O . ARG A 1 102 ? 2.231 1.539 -1.652 1.00 80.88 102 ARG A O 1
ATOM 813 N N . LEU A 1 103 ? 1.317 -0.267 -0.688 1.00 83.88 103 LEU A N 1
ATOM 814 C CA . LEU A 1 103 ? 1.607 -1.153 -1.816 1.00 83.88 103 LEU A CA 1
ATOM 815 C C . LEU A 1 103 ? 0.724 -0.810 -3.019 1.00 83.88 103 LEU A C 1
ATOM 817 O O . LEU A 1 103 ? 1.206 -0.802 -4.146 1.00 83.88 103 LEU A O 1
ATOM 821 N N . HIS A 1 104 ? -0.550 -0.501 -2.779 1.00 90.31 104 HIS A N 1
ATOM 822 C CA . HIS A 1 104 ? -1.483 -0.106 -3.826 1.00 90.31 104 HIS A CA 1
ATOM 823 C C . HIS A 1 104 ? -1.110 1.251 -4.445 1.00 90.31 104 HIS A C 1
ATOM 825 O O . HIS A 1 104 ? -1.062 1.367 -5.664 1.00 90.31 104 HIS A O 1
ATOM 831 N N . GLN A 1 105 ? -0.707 2.224 -3.624 1.00 91.25 105 GLN A N 1
ATOM 832 C CA . GLN A 1 105 ? -0.113 3.491 -4.058 1.00 91.25 105 GLN A CA 1
ATOM 833 C C . GLN A 1 105 ? 1.081 3.253 -4.994 1.00 91.25 105 GLN A C 1
ATOM 835 O O . GLN A 1 105 ? 1.090 3.765 -6.107 1.00 91.25 105 GLN A O 1
ATOM 840 N N . LYS A 1 106 ? 2.058 2.417 -4.603 1.00 87.62 106 LYS A N 1
ATOM 841 C CA . LYS A 1 106 ? 3.208 2.094 -5.471 1.00 87.62 106 LYS A CA 1
ATOM 842 C C . LYS A 1 106 ? 2.787 1.521 -6.832 1.00 87.62 106 LYS A C 1
ATOM 844 O O . LYS A 1 106 ? 3.433 1.795 -7.838 1.00 87.62 106 LYS A O 1
ATOM 849 N N . ARG A 1 107 ? 1.717 0.719 -6.888 1.00 89.56 107 ARG A N 1
ATOM 850 C CA . ARG A 1 107 ? 1.185 0.190 -8.160 1.00 89.56 107 ARG A CA 1
ATOM 851 C C . ARG A 1 107 ? 0.602 1.296 -9.036 1.00 89.56 107 ARG A C 1
ATOM 853 O O . ARG A 1 107 ? 0.806 1.286 -10.245 1.00 89.56 107 ARG A O 1
ATOM 860 N N . LEU A 1 108 ? -0.084 2.258 -8.431 1.00 93.06 108 LEU A N 1
ATOM 861 C CA . LEU A 1 108 ? -0.625 3.423 -9.126 1.00 93.06 108 LEU A CA 1
ATOM 862 C C . LEU A 1 108 ? 0.493 4.343 -9.642 1.00 93.06 108 LEU A C 1
ATOM 864 O O . LEU A 1 108 ? 0.444 4.777 -10.789 1.00 93.06 108 LEU A O 1
ATOM 868 N N . GLU A 1 109 ? 1.557 4.551 -8.865 1.00 91.00 109 GLU A N 1
ATOM 869 C CA . GLU A 1 109 ? 2.744 5.305 -9.304 1.00 91.00 109 GLU A CA 1
ATOM 870 C C . GLU A 1 109 ? 3.388 4.684 -10.561 1.00 91.00 109 GLU A C 1
ATOM 872 O O . GLU A 1 109 ? 3.752 5.405 -11.491 1.00 91.00 109 GLU A O 1
ATOM 877 N N . ARG A 1 110 ? 3.437 3.343 -10.670 1.00 88.06 110 ARG A N 1
ATOM 878 C CA . ARG A 1 110 ? 3.911 2.642 -11.889 1.00 88.06 110 ARG A CA 1
ATOM 879 C C . ARG A 1 110 ? 3.061 2.925 -13.130 1.00 88.06 110 ARG A C 1
ATOM 881 O O . ARG A 1 110 ? 3.550 2.803 -14.251 1.00 88.06 110 ARG A O 1
ATOM 888 N N . CYS A 1 111 ? 1.806 3.331 -12.948 1.00 89.38 111 CYS A N 1
ATOM 889 C CA . CYS A 1 111 ? 0.920 3.746 -14.037 1.00 89.38 111 CYS A CA 1
ATOM 890 C C . CYS A 1 111 ? 1.179 5.201 -14.484 1.00 89.38 111 CYS A C 1
ATOM 892 O O . CYS A 1 111 ? 0.527 5.699 -15.406 1.00 89.38 111 CYS A O 1
ATOM 894 N N . GLY A 1 112 ? 2.149 5.876 -13.859 1.00 88.81 112 GLY A N 1
ATOM 895 C CA . GLY A 1 112 ? 2.522 7.259 -14.134 1.00 88.81 112 GLY A CA 1
ATOM 896 C C . GLY A 1 112 ? 1.728 8.284 -13.329 1.00 88.81 112 GLY A C 1
ATOM 897 O O . GLY A 1 112 ? 1.723 9.452 -13.709 1.00 88.81 112 GLY A O 1
ATOM 898 N N . LEU A 1 113 ? 1.044 7.872 -12.254 1.00 92.06 113 LEU A N 1
ATOM 899 C CA . LEU A 1 113 ? 0.366 8.810 -11.361 1.00 92.06 113 LEU A CA 1
ATOM 900 C C . LEU A 1 113 ? 1.393 9.519 -10.457 1.00 92.06 113 LEU A C 1
ATOM 902 O O . LEU A 1 113 ? 2.302 8.858 -9.944 1.00 92.06 113 LEU A O 1
ATOM 906 N N . PRO A 1 114 ? 1.244 10.836 -10.212 1.00 91.06 114 PRO A N 1
ATOM 907 C CA . PRO A 1 114 ? 1.986 11.531 -9.164 1.00 91.06 114 PRO A CA 1
ATOM 908 C C . PRO A 1 114 ? 1.742 10.902 -7.788 1.00 91.06 114 PRO A C 1
ATOM 910 O O . PRO A 1 114 ? 0.672 10.349 -7.534 1.00 91.06 114 PRO A O 1
ATOM 913 N N . ILE A 1 115 ? 2.720 11.024 -6.888 1.00 86.69 115 ILE A N 1
ATOM 914 C CA . ILE A 1 115 ? 2.699 10.404 -5.550 1.00 86.69 115 ILE A CA 1
ATOM 915 C C . ILE A 1 115 ? 1.441 10.795 -4.765 1.00 86.69 115 ILE A C 1
ATOM 917 O O . ILE A 1 115 ? 0.785 9.922 -4.196 1.00 86.69 115 ILE A O 1
ATOM 921 N N . ASP A 1 116 ? 1.091 12.083 -4.760 1.00 88.31 116 ASP A N 1
ATOM 922 C CA . ASP A 1 116 ? -0.053 12.595 -4.000 1.00 88.31 116 ASP A CA 1
ATOM 923 C C . ASP A 1 116 ? -1.368 12.029 -4.546 1.00 88.31 116 ASP A C 1
ATOM 925 O O . ASP A 1 116 ? -2.131 11.417 -3.800 1.00 88.31 116 ASP A O 1
ATOM 929 N N . THR A 1 117 ? -1.565 12.081 -5.867 1.00 92.25 117 THR A N 1
ATOM 930 C CA . THR A 1 117 ? -2.734 11.498 -6.545 1.00 92.25 117 THR A CA 1
ATOM 931 C C . THR A 1 117 ? -2.829 9.985 -6.326 1.00 92.25 117 THR A C 1
ATOM 933 O O . THR A 1 117 ? -3.901 9.452 -6.051 1.00 92.25 117 THR A O 1
ATOM 936 N N . ALA A 1 118 ? -1.709 9.263 -6.406 1.00 93.56 118 ALA A N 1
ATOM 937 C CA . ALA A 1 118 ? -1.668 7.825 -6.151 1.00 93.56 118 ALA A CA 1
ATOM 938 C C . ALA A 1 118 ? -2.020 7.489 -4.691 1.00 93.56 118 ALA A C 1
ATOM 940 O O . ALA A 1 118 ? -2.667 6.474 -4.422 1.00 93.56 118 ALA A O 1
ATOM 941 N N . SER A 1 119 ? -1.594 8.329 -3.746 1.00 87.31 119 SER A N 1
ATOM 942 C CA . SER A 1 119 ? -1.908 8.190 -2.324 1.00 87.31 119 SER A CA 1
ATOM 943 C C . SER A 1 119 ? -3.391 8.451 -2.051 1.00 87.31 119 SER A C 1
ATOM 945 O O . SER A 1 119 ? -4.033 7.656 -1.361 1.00 87.31 119 SER A O 1
ATOM 947 N N . GLU A 1 120 ? -3.945 9.523 -2.619 1.00 87.81 120 GLU A N 1
ATOM 948 C CA . GLU A 1 120 ? -5.368 9.872 -2.529 1.00 87.81 120 GLU A CA 1
ATOM 949 C C . GLU A 1 120 ? -6.251 8.764 -3.104 1.00 87.81 120 GLU A C 1
ATOM 951 O O . GLU A 1 120 ? -7.152 8.275 -2.421 1.00 87.81 120 GLU A O 1
ATOM 956 N N . LEU A 1 121 ? -5.935 8.269 -4.301 1.00 94.81 121 LEU A N 1
ATOM 957 C CA . LEU A 1 121 ? -6.716 7.215 -4.941 1.00 94.81 121 LEU A CA 1
ATOM 958 C C . LEU A 1 121 ? -6.609 5.880 -4.182 1.00 94.81 121 LEU A C 1
ATOM 960 O O . LEU A 1 121 ? -7.606 5.187 -3.984 1.00 94.81 121 LEU A O 1
ATOM 964 N N . ALA A 1 122 ? -5.427 5.529 -3.662 1.00 91.12 122 ALA A N 1
ATOM 965 C CA . ALA A 1 122 ? -5.275 4.351 -2.803 1.00 91.12 122 ALA A CA 1
ATOM 966 C C . ALA A 1 122 ? -6.068 4.470 -1.491 1.00 91.12 122 ALA A C 1
ATOM 968 O O . ALA A 1 122 ? -6.547 3.464 -0.954 1.00 91.12 122 ALA A O 1
ATOM 969 N N . GLN A 1 123 ? -6.209 5.689 -0.969 1.00 87.25 123 GLN A N 1
ATOM 970 C CA . GLN A 1 123 ? -7.058 5.975 0.176 1.00 87.25 123 GLN A CA 1
ATOM 971 C C . GLN A 1 123 ? -8.545 5.872 -0.184 1.00 87.25 123 GLN A C 1
ATOM 973 O O . GLN A 1 123 ? -9.297 5.304 0.606 1.00 87.25 123 GLN A O 1
ATOM 978 N N . ALA A 1 124 ? -8.962 6.358 -1.353 1.00 89.50 124 ALA A N 1
ATOM 979 C CA . ALA A 1 124 ? -10.337 6.261 -1.837 1.00 89.50 124 ALA A CA 1
ATOM 980 C C . ALA A 1 124 ? -10.771 4.797 -2.024 1.00 89.50 124 ALA A C 1
ATOM 982 O O . ALA A 1 124 ? -11.789 4.386 -1.471 1.00 89.50 124 ALA A O 1
ATOM 983 N N . VAL A 1 125 ? -9.936 3.971 -2.670 1.00 92.38 125 VAL A N 1
ATOM 984 C CA . VAL A 1 125 ? -10.160 2.516 -2.804 1.00 92.38 125 VAL A CA 1
ATOM 985 C C . VAL A 1 125 ? -10.358 1.862 -1.434 1.00 92.38 125 VAL A C 1
ATOM 987 O O . VAL A 1 125 ? -11.267 1.059 -1.244 1.00 92.38 125 VAL A O 1
ATOM 990 N N . TYR A 1 126 ? -9.521 2.212 -0.454 1.00 86.12 126 TYR A N 1
ATOM 991 C CA . TYR A 1 126 ? -9.657 1.697 0.909 1.00 86.12 126 TYR A CA 1
ATOM 992 C C . TYR A 1 126 ? -10.992 2.095 1.548 1.00 86.12 126 TYR A C 1
ATOM 994 O O . TYR A 1 126 ? -11.650 1.259 2.166 1.00 86.12 126 TYR A O 1
ATOM 1002 N N . GLN A 1 127 ? -11.387 3.364 1.407 1.00 84.38 127 GLN A N 1
ATOM 1003 C CA . GLN A 1 127 ? -12.627 3.867 1.995 1.00 84.38 127 GLN A CA 1
ATOM 1004 C C . GLN A 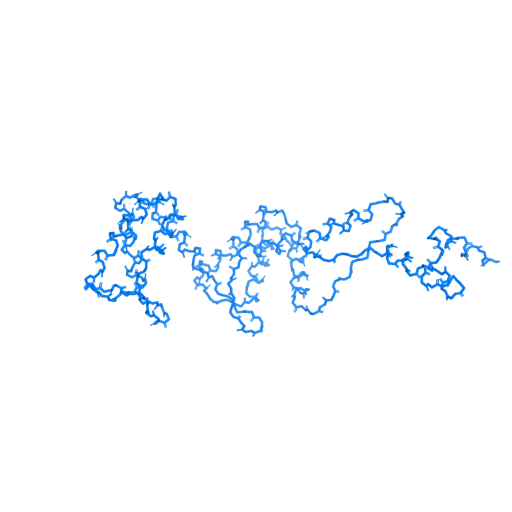1 127 ? -13.867 3.214 1.388 1.00 84.38 127 GLN A C 1
ATOM 1006 O O . GLN A 1 127 ? -14.804 2.940 2.130 1.00 84.38 127 GLN A O 1
ATOM 1011 N N . GLU A 1 128 ? -13.854 2.872 0.100 1.00 88.69 128 GLU A N 1
ATOM 1012 C CA . GLU A 1 128 ? -14.965 2.162 -0.550 1.00 88.69 128 GLU A CA 1
ATOM 1013 C C . GLU A 1 128 ? -15.271 0.818 0.142 1.00 88.69 128 GLU A C 1
ATOM 1015 O O . GLU A 1 128 ? -16.421 0.465 0.423 1.00 88.69 128 GLU A O 1
ATOM 1020 N N . PHE A 1 129 ? -14.228 0.071 0.505 1.00 85.06 129 PHE A N 1
ATOM 1021 C CA . PHE A 1 129 ? -14.375 -1.204 1.209 1.00 85.06 129 PHE A CA 1
ATOM 1022 C C . PHE A 1 129 ? -14.767 -1.036 2.680 1.00 85.06 129 PHE A C 1
ATOM 1024 O O . PHE A 1 129 ? -15.556 -1.824 3.203 1.00 85.06 129 PHE A O 1
ATOM 1031 N N . VAL A 1 130 ? -14.269 0.008 3.348 1.00 78.81 130 VAL A N 1
ATOM 1032 C CA . VAL A 1 130 ? -14.679 0.330 4.724 1.00 78.81 130 VAL A CA 1
ATOM 1033 C C . VAL A 1 130 ? -16.152 0.743 4.769 1.00 78.81 130 VAL A C 1
ATOM 1035 O O . VAL A 1 130 ? -16.903 0.223 5.596 1.00 78.81 130 VAL A O 1
ATOM 1038 N N . ALA A 1 131 ? -16.581 1.623 3.862 1.00 77.38 131 ALA A N 1
ATOM 1039 C CA . ALA A 1 131 ? -17.951 2.124 3.775 1.00 77.38 131 ALA A CA 1
ATOM 1040 C C . ALA A 1 131 ? -18.950 1.010 3.431 1.00 77.38 131 ALA A C 1
ATOM 1042 O O . ALA A 1 131 ? -20.019 0.924 4.037 1.00 77.38 131 ALA A O 1
ATOM 1043 N N . SER A 1 132 ? -18.576 0.103 2.525 1.00 76.38 132 SER A N 1
ATOM 1044 C CA . SER A 1 132 ? -19.386 -1.073 2.177 1.00 76.38 132 SER A CA 1
ATOM 1045 C C . SER A 1 132 ? -19.356 -2.191 3.230 1.00 76.38 132 SER A C 1
ATOM 1047 O O . SER A 1 132 ? -20.026 -3.206 3.048 1.00 76.38 132 SER A O 1
ATOM 1049 N N . LYS A 1 133 ? -18.612 -2.024 4.338 1.00 70.19 133 LYS A N 1
ATOM 1050 C CA . LYS A 1 133 ? -18.387 -3.047 5.381 1.00 70.19 133 LYS A CA 1
ATOM 1051 C C . LYS A 1 133 ? -17.827 -4.364 4.818 1.00 70.19 133 LYS A C 1
ATOM 1053 O O . LYS A 1 133 ? -18.064 -5.443 5.367 1.00 70.19 133 LYS A O 1
ATOM 1058 N N . SER A 1 134 ? -17.061 -4.269 3.734 1.00 69.00 134 SER A N 1
ATOM 1059 C CA . SER A 1 134 ? -16.436 -5.400 3.050 1.00 69.00 134 SER A CA 1
ATOM 1060 C C . SER A 1 134 ? -15.038 -5.633 3.616 1.00 69.00 134 SER A C 1
ATOM 1062 O O . SER A 1 134 ? -14.057 -5.036 3.179 1.00 69.00 134 SER A O 1
ATOM 1064 N N . TYR A 1 135 ? -14.939 -6.503 4.623 1.00 67.19 135 TYR A N 1
ATOM 1065 C CA . TYR A 1 135 ? -13.674 -6.783 5.319 1.00 67.19 135 TYR A CA 1
ATOM 1066 C C . TYR A 1 135 ? -12.930 -8.022 4.796 1.00 67.19 135 TYR A C 1
ATOM 1068 O O . TYR A 1 135 ? -11.814 -8.296 5.243 1.00 67.19 135 TYR A O 1
ATOM 1076 N N . GLU A 1 136 ? -13.533 -8.753 3.854 1.00 73.25 136 GLU A N 1
ATOM 1077 C CA . GLU A 1 136 ? -12.918 -9.837 3.088 1.00 73.25 136 GLU A CA 1
ATOM 1078 C C . GLU A 1 136 ? -13.256 -9.654 1.605 1.00 73.25 136 GLU A C 1
ATOM 1080 O O . GLU A 1 136 ? -14.412 -9.793 1.216 1.00 73.25 136 GLU A O 1
ATOM 1085 N N . VAL A 1 137 ? -12.258 -9.319 0.786 1.00 77.81 137 VAL A N 1
ATOM 1086 C CA . VAL A 1 137 ? -12.448 -8.998 -0.641 1.00 77.81 137 VAL A CA 1
ATOM 1087 C C . VAL A 1 137 ? -11.539 -9.844 -1.522 1.00 77.81 137 VAL A C 1
ATOM 1089 O O . VAL A 1 137 ? -10.475 -10.288 -1.110 1.00 77.81 137 VAL A O 1
ATOM 1092 N N . ARG A 1 138 ? -11.913 -10.120 -2.761 1.00 82.06 138 ARG A N 1
ATOM 1093 C CA . ARG A 1 138 ? -11.035 -10.807 -3.716 1.00 82.06 138 ARG A CA 1
ATOM 1094 C C . ARG A 1 138 ? -10.104 -9.801 -4.379 1.00 82.06 138 ARG A C 1
ATOM 1096 O O . ARG A 1 138 ? -10.472 -8.653 -4.609 1.00 82.06 138 ARG A O 1
ATOM 1103 N N . SER A 1 139 ? -8.921 -10.251 -4.803 1.00 78.50 139 SER A N 1
ATOM 1104 C CA . SER A 1 139 ? -7.993 -9.400 -5.570 1.00 78.50 139 SER A CA 1
ATOM 1105 C C . SER A 1 139 ? -8.636 -8.755 -6.809 1.00 78.50 139 SER A C 1
ATOM 1107 O O . SER A 1 139 ? -8.268 -7.642 -7.168 1.00 78.50 139 SER A O 1
ATOM 1109 N N . GLY A 1 140 ? -9.592 -9.431 -7.457 1.00 84.06 140 GLY A N 1
ATOM 1110 C CA . GLY A 1 140 ? -10.316 -8.870 -8.602 1.00 84.06 140 GLY A CA 1
ATOM 1111 C C . GLY A 1 140 ? -11.302 -7.756 -8.235 1.00 84.06 140 GLY A C 1
ATOM 1112 O O . GLY A 1 140 ? -11.586 -6.908 -9.073 1.00 84.06 140 GLY A O 1
ATOM 1113 N N . GLU A 1 141 ? -11.802 -7.726 -6.998 1.00 88.12 141 GLU A N 1
ATOM 1114 C CA . GLU A 1 141 ? -12.692 -6.659 -6.526 1.00 88.12 141 GLU A CA 1
ATOM 1115 C C . GLU A 1 141 ? -11.912 -5.376 -6.262 1.00 88.12 141 GLU A C 1
ATOM 1117 O O . GLU A 1 141 ? -12.379 -4.304 -6.635 1.00 88.12 141 GLU A O 1
ATOM 1122 N N . ILE A 1 142 ? -10.699 -5.494 -5.711 1.00 89.44 142 ILE A N 1
ATOM 1123 C CA . ILE A 1 142 ? -9.764 -4.369 -5.582 1.00 89.44 142 ILE A CA 1
ATOM 1124 C C . ILE A 1 142 ? -9.497 -3.764 -6.960 1.00 89.44 142 ILE A C 1
ATOM 1126 O O . ILE A 1 142 ? -9.716 -2.575 -7.141 1.00 89.44 142 ILE A O 1
ATOM 1130 N N . ASP A 1 143 ? -9.110 -4.582 -7.947 1.00 91.19 143 ASP A N 1
ATOM 1131 C CA . ASP A 1 143 ? -8.859 -4.090 -9.307 1.00 91.19 143 ASP A CA 1
ATOM 1132 C C . ASP A 1 143 ? -10.076 -3.390 -9.916 1.00 91.19 143 ASP A C 1
ATOM 1134 O O . ASP A 1 143 ? -9.915 -2.372 -10.581 1.00 91.19 143 ASP A O 1
ATOM 1138 N N . ARG A 1 144 ? -11.282 -3.928 -9.700 1.00 93.06 144 ARG A N 1
ATOM 1139 C CA . ARG A 1 144 ? -12.519 -3.329 -10.210 1.00 93.06 144 ARG A CA 1
ATOM 1140 C C . ARG A 1 144 ? -12.752 -1.950 -9.602 1.00 93.06 144 ARG A C 1
ATOM 1142 O O . ARG A 1 144 ? -12.945 -1.001 -10.345 1.00 93.06 144 ARG A O 1
ATOM 1149 N N . VAL A 1 145 ? -12.691 -1.838 -8.274 1.00 94.56 145 VAL A N 1
ATOM 1150 C CA . VAL A 1 145 ? -12.875 -0.555 -7.576 1.00 94.56 145 VAL A CA 1
ATOM 1151 C C . VAL A 1 145 ? -11.813 0.455 -8.008 1.00 94.56 145 VAL A C 1
ATOM 1153 O O . VAL A 1 145 ? -12.138 1.607 -8.279 1.00 94.56 145 VAL A O 1
ATOM 1156 N N . THR A 1 146 ? -10.556 0.027 -8.137 1.00 95.50 146 THR A N 1
ATOM 1157 C CA . THR A 1 146 ? -9.474 0.893 -8.617 1.00 95.50 146 THR A CA 1
ATOM 1158 C C . THR A 1 146 ? -9.719 1.379 -10.043 1.00 95.50 146 THR A C 1
ATOM 1160 O O . THR A 1 146 ? -9.555 2.565 -10.307 1.00 95.50 146 THR A O 1
ATOM 1163 N N . LEU A 1 147 ? -10.124 0.494 -10.960 1.00 96.00 147 LEU A N 1
ATOM 1164 C CA . LEU A 1 147 ? -10.446 0.866 -12.341 1.00 96.00 147 LEU A CA 1
ATOM 1165 C C . LEU A 1 147 ? -11.628 1.838 -12.401 1.00 96.00 147 LEU A C 1
ATOM 1167 O O . LEU A 1 147 ? -11.521 2.858 -13.074 1.00 96.00 14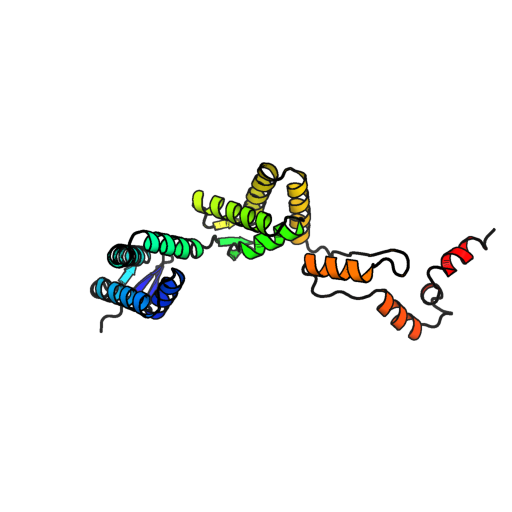7 LEU A O 1
ATOM 1171 N N . ASP A 1 148 ? -12.699 1.565 -11.651 1.00 96.00 148 ASP A N 1
ATOM 1172 C CA . ASP A 1 148 ? -13.885 2.425 -11.595 1.00 96.00 148 ASP A CA 1
ATOM 1173 C C . ASP A 1 148 ? -13.523 3.840 -11.101 1.00 96.00 148 ASP A C 1
ATOM 1175 O O . ASP A 1 148 ? -14.024 4.828 -11.637 1.00 96.00 148 ASP A O 1
ATOM 1179 N N . LEU A 1 149 ? -12.649 3.960 -10.094 1.00 96.19 149 LEU A N 1
ATOM 1180 C CA . LEU A 1 149 ? -12.179 5.256 -9.587 1.00 96.19 149 LEU A CA 1
ATOM 1181 C C . LEU A 1 149 ? -11.247 5.963 -10.577 1.00 96.19 149 LEU A C 1
ATOM 1183 O O . LEU A 1 149 ? -11.411 7.156 -10.815 1.00 96.19 149 LEU A O 1
ATOM 1187 N N . LEU A 1 150 ? -10.317 5.238 -11.207 1.00 96.19 150 LEU A N 1
ATOM 1188 C CA . LEU A 1 150 ? -9.433 5.802 -12.233 1.00 96.19 150 LEU A CA 1
ATOM 1189 C C . LEU A 1 150 ? -10.226 6.367 -13.416 1.00 96.19 150 LEU A C 1
ATOM 1191 O O . LEU A 1 150 ? -9.960 7.489 -13.843 1.00 96.19 150 LEU A O 1
ATOM 1195 N N . GLU A 1 151 ? -11.209 5.618 -13.924 1.00 95.31 151 GLU A N 1
ATOM 1196 C CA . GLU A 1 151 ? -12.055 6.060 -15.037 1.00 95.31 151 GLU A CA 1
ATOM 1197 C C . GLU A 1 151 ? -12.857 7.316 -14.678 1.00 95.31 151 GLU A C 1
ATOM 1199 O O . GLU A 1 151 ? -12.974 8.219 -15.507 1.00 95.31 151 GLU A O 1
ATOM 1204 N N . LYS A 1 152 ? -13.370 7.397 -13.444 1.00 94.00 152 LYS A N 1
ATOM 1205 C CA . LYS A 1 152 ? -14.172 8.533 -12.968 1.00 94.00 152 LYS A CA 1
ATOM 1206 C C . LYS A 1 152 ? -13.349 9.787 -12.684 1.00 94.00 152 LYS A C 1
ATOM 1208 O O . LYS A 1 152 ? -13.804 10.879 -13.008 1.00 94.00 152 LYS A O 1
ATOM 1213 N N . GLU A 1 153 ? -12.187 9.645 -12.051 1.00 92.50 153 GLU A N 1
ATOM 1214 C CA . GLU A 1 153 ? -11.430 10.784 -11.513 1.00 92.50 153 GLU A CA 1
ATOM 1215 C C . GLU A 1 153 ? -10.327 11.280 -12.455 1.00 92.50 153 GLU A C 1
ATOM 1217 O O . GLU A 1 153 ? -10.044 12.475 -12.484 1.00 92.50 153 GLU A O 1
ATOM 1222 N N . LEU A 1 154 ? -9.708 10.385 -13.234 1.00 90.81 154 LEU A N 1
ATOM 1223 C CA . LEU A 1 154 ? -8.519 10.692 -14.045 1.00 90.81 154 LEU A CA 1
ATOM 1224 C C . LEU A 1 154 ? -8.678 10.340 -15.535 1.00 90.81 154 LEU A C 1
ATOM 1226 O O . LEU A 1 154 ? -7.867 10.769 -16.356 1.00 90.81 154 LEU A O 1
ATOM 1230 N N . GLY A 1 155 ? -9.719 9.585 -15.896 1.00 89.62 155 GLY A N 1
ATOM 1231 C CA . GLY A 1 155 ? -10.051 9.205 -17.268 1.00 89.62 155 GLY A CA 1
ATOM 1232 C C . GLY A 1 155 ? -9.500 7.843 -17.710 1.00 89.62 155 GLY A C 1
ATOM 1233 O O . GLY A 1 155 ? -8.689 7.198 -17.043 1.00 89.62 155 GLY A O 1
ATOM 1234 N N . GLY A 1 156 ? -9.956 7.393 -18.885 1.00 89.81 156 GLY A N 1
ATOM 1235 C CA . GLY A 1 156 ? -9.724 6.027 -19.376 1.00 89.81 156 GLY A CA 1
ATOM 1236 C C . GLY A 1 156 ? -8.259 5.665 -19.649 1.00 89.81 156 GLY A C 1
ATOM 1237 O O . GLY A 1 156 ? -7.893 4.497 -19.557 1.00 89.81 156 GLY A O 1
ATOM 1238 N N . GLU A 1 157 ? -7.390 6.640 -19.934 1.00 91.94 157 GLU A N 1
ATOM 1239 C CA . GLU A 1 157 ? -5.977 6.364 -20.223 1.00 91.94 157 GLU A CA 1
ATOM 1240 C C . GLU A 1 157 ? -5.248 5.763 -19.009 1.00 91.94 157 GLU A C 1
ATOM 1242 O O . GLU A 1 157 ? -4.539 4.761 -19.133 1.00 91.94 157 GLU A O 1
ATOM 1247 N N . PHE A 1 158 ? -5.456 6.323 -17.814 1.00 91.38 158 PHE A N 1
ATOM 1248 C CA . PHE A 1 158 ? -4.851 5.799 -16.587 1.00 91.38 158 PHE A CA 1
ATOM 1249 C C . PHE A 1 158 ? -5.433 4.436 -16.201 1.00 91.38 158 PHE A C 1
ATOM 1251 O O . PHE A 1 158 ? -4.691 3.562 -15.743 1.00 91.38 158 PHE A O 1
ATOM 1258 N N . ALA A 1 159 ? -6.728 4.222 -16.445 1.00 94.06 159 ALA A N 1
ATOM 1259 C CA . ALA A 1 159 ? -7.376 2.933 -16.233 1.00 94.06 159 ALA A CA 1
ATOM 1260 C C . ALA A 1 159 ? -6.792 1.838 -17.146 1.00 94.06 159 ALA A C 1
ATOM 1262 O O . ALA A 1 159 ? -6.502 0.736 -16.678 1.00 94.06 159 ALA A O 1
ATOM 1263 N N . GLU A 1 160 ? -6.525 2.137 -18.420 1.00 93.69 160 GLU A N 1
ATOM 1264 C CA . GLU A 1 160 ? -5.889 1.188 -19.347 1.00 93.69 160 GLU A CA 1
ATOM 1265 C C . GLU A 1 160 ? -4.432 0.875 -18.974 1.00 93.69 160 GLU A C 1
ATOM 1267 O O . GLU A 1 160 ? -4.001 -0.285 -19.041 1.00 93.69 160 GLU A O 1
ATOM 1272 N N . ARG A 1 161 ? -3.672 1.870 -18.494 1.00 92.62 161 ARG A N 1
ATOM 1273 C CA . ARG A 1 161 ? -2.323 1.637 -17.947 1.00 92.62 161 ARG A CA 1
ATOM 1274 C C . ARG A 1 161 ? -2.371 0.717 -16.727 1.00 92.62 161 ARG A C 1
ATOM 1276 O O . ARG A 1 161 ? -1.619 -0.257 -16.675 1.00 92.62 161 ARG A O 1
ATOM 1283 N N . TYR A 1 162 ? -3.286 0.971 -15.789 1.00 93.75 162 TYR A N 1
ATOM 1284 C CA . TYR A 1 162 ? -3.482 0.113 -14.618 1.00 93.75 162 TYR A CA 1
ATOM 1285 C C . TYR A 1 162 ? -3.905 -1.303 -15.015 1.00 93.75 162 TYR A C 1
ATOM 1287 O O . TYR A 1 162 ? -3.363 -2.280 -14.503 1.00 93.75 162 TYR A O 1
ATOM 1295 N N . ARG A 1 163 ? -4.822 -1.441 -15.978 1.00 92.31 163 ARG A N 1
ATOM 1296 C CA . ARG A 1 163 ? -5.262 -2.738 -16.510 1.00 92.31 163 ARG A CA 1
ATOM 1297 C C . ARG A 1 163 ? -4.098 -3.526 -17.108 1.00 92.31 163 ARG A C 1
ATOM 1299 O O . ARG A 1 163 ? -3.987 -4.726 -16.853 1.00 92.31 163 ARG A O 1
ATOM 1306 N N . SER A 1 164 ? -3.230 -2.861 -17.864 1.00 90.50 164 SER A N 1
ATOM 1307 C CA . SER A 1 164 ? -2.046 -3.467 -18.481 1.00 90.50 164 SER A CA 1
ATOM 1308 C C . SER A 1 164 ? -1.048 -3.953 -17.429 1.00 90.50 164 SER A C 1
ATOM 1310 O O . SER A 1 164 ? -0.654 -5.119 -17.453 1.00 90.50 164 SER A O 1
ATOM 1312 N N . TRP A 1 165 ? -0.718 -3.104 -16.450 1.00 88.88 165 TRP A N 1
ATOM 1313 C CA . TRP A 1 165 ? 0.155 -3.471 -15.331 1.00 88.88 165 TRP A CA 1
ATOM 1314 C C . TRP A 1 165 ? -0.427 -4.583 -14.470 1.00 88.88 165 TRP A C 1
ATOM 1316 O O . TRP A 1 165 ? 0.273 -5.529 -14.133 1.00 88.88 165 TRP A O 1
ATOM 1326 N N . SER A 1 166 ? -1.723 -4.519 -14.171 1.00 86.94 166 SER A N 1
ATOM 1327 C CA . SER A 1 166 ? -2.409 -5.557 -13.414 1.00 86.94 166 SER A CA 1
ATOM 1328 C C . SER A 1 166 ? -2.326 -6.891 -14.160 1.00 86.94 166 SER A C 1
ATOM 1330 O O . SER A 1 166 ? -1.922 -7.884 -13.567 1.00 86.94 166 SER A O 1
ATOM 1332 N N . ARG A 1 167 ? -2.608 -6.938 -15.472 1.00 85.19 167 ARG A N 1
ATOM 1333 C CA . ARG A 1 167 ? -2.435 -8.158 -16.291 1.00 85.19 167 ARG A CA 1
ATOM 1334 C C . ARG A 1 167 ? -1.003 -8.692 -16.263 1.00 85.19 167 ARG A C 1
ATOM 1336 O O . ARG A 1 167 ? -0.838 -9.905 -16.166 1.00 85.19 167 ARG A O 1
ATOM 1343 N N . PHE A 1 168 ? -0.007 -7.812 -16.322 1.00 84.81 168 PHE A N 1
ATOM 1344 C CA . PHE A 1 168 ? 1.400 -8.193 -16.241 1.00 84.81 168 PHE A CA 1
ATOM 1345 C C . PHE A 1 168 ? 1.757 -8.788 -14.867 1.00 84.81 168 PHE A C 1
ATOM 1347 O O . PHE A 1 168 ? 2.210 -9.925 -14.811 1.00 84.81 168 PHE A O 1
ATOM 1354 N N . ASP A 1 169 ? 1.436 -8.095 -13.765 1.00 79.56 169 ASP A N 1
ATOM 1355 C CA . ASP A 1 169 ? 1.648 -8.555 -12.376 1.00 79.56 169 ASP A CA 1
ATOM 1356 C C . ASP A 1 169 ? 0.947 -9.896 -12.073 1.00 79.56 169 ASP A C 1
ATOM 1358 O O . ASP A 1 169 ? 1.243 -10.576 -11.089 1.00 79.56 169 ASP A O 1
ATOM 1362 N N . ARG A 1 170 ? -0.060 -10.243 -12.881 1.00 75.25 170 ARG A N 1
ATOM 1363 C CA . ARG A 1 170 ? -0.896 -11.433 -12.733 1.00 75.25 170 ARG A CA 1
ATOM 1364 C C . ARG A 1 170 ? -0.387 -12.653 -13.488 1.00 75.25 170 ARG A C 1
ATOM 1366 O O . ARG A 1 170 ? -0.954 -13.720 -13.232 1.00 75.25 170 ARG A O 1
ATOM 1373 N N . GLY A 1 171 ? 0.539 -12.489 -14.424 1.00 75.81 171 GLY A N 1
ATOM 1374 C CA . GLY A 1 171 ? 1.111 -13.574 -15.216 1.00 75.81 171 GLY A CA 1
ATOM 1375 C C . GLY A 1 171 ? 2.550 -13.876 -14.810 1.00 75.81 171 GLY A C 1
ATOM 1376 O O . GLY A 1 171 ? 3.170 -13.112 -14.080 1.00 75.81 171 GLY A O 1
ATOM 1377 N N . ASP A 1 172 ? 3.100 -14.957 -15.355 1.00 66.31 172 ASP A N 1
ATOM 1378 C CA . ASP A 1 172 ? 4.504 -15.355 -15.154 1.00 66.31 172 ASP A CA 1
ATOM 1379 C C . ASP A 1 172 ? 5.433 -14.727 -16.216 1.00 66.31 172 ASP A C 1
ATOM 1381 O O . ASP A 1 172 ? 6.482 -15.266 -16.571 1.00 66.31 172 ASP A O 1
ATOM 1385 N N . GLY A 1 173 ? 5.003 -13.604 -16.798 1.00 68.62 173 GLY A N 1
ATOM 1386 C CA . GLY A 1 173 ? 5.684 -12.953 -17.909 1.00 68.62 173 GLY A CA 1
ATOM 1387 C C . GLY A 1 173 ? 6.973 -12.260 -17.472 1.00 68.62 173 GLY A C 1
ATOM 1388 O O . GLY A 1 173 ? 7.020 -11.583 -16.449 1.00 68.62 173 GLY A O 1
ATOM 1389 N N . ILE A 1 174 ? 8.019 -12.374 -18.289 1.00 75.94 174 ILE A N 1
ATOM 1390 C CA . ILE A 1 174 ? 9.268 -11.631 -18.100 1.00 75.94 174 ILE A CA 1
ATOM 1391 C C . ILE A 1 174 ? 9.156 -10.299 -18.852 1.00 75.94 174 ILE A C 1
ATOM 1393 O O . ILE A 1 174 ? 8.934 -10.291 -20.063 1.00 75.94 174 ILE A O 1
ATOM 1397 N N . LEU A 1 175 ? 9.335 -9.171 -18.155 1.00 77.00 175 LEU A N 1
ATOM 1398 C CA . LEU A 1 175 ? 9.460 -7.858 -18.797 1.00 77.00 175 LEU A CA 1
ATOM 1399 C C . LEU A 1 175 ? 10.903 -7.647 -19.254 1.00 77.00 175 LEU A C 1
ATOM 1401 O O . LEU A 1 175 ? 11.804 -7.492 -18.431 1.00 77.00 175 LEU A O 1
ATOM 1405 N N . VAL A 1 176 ? 11.111 -7.604 -20.568 1.00 80.56 176 VAL A N 1
ATOM 1406 C CA . VAL A 1 176 ? 12.395 -7.241 -21.176 1.00 80.56 176 VAL A CA 1
ATOM 1407 C C . VAL A 1 176 ? 12.285 -5.830 -21.748 1.00 80.56 176 VAL A C 1
ATOM 1409 O O . VAL A 1 176 ? 11.496 -5.583 -22.657 1.00 80.56 176 VAL A O 1
ATOM 1412 N N . LEU A 1 177 ? 13.081 -4.903 -21.214 1.00 78.94 177 LEU A N 1
ATOM 1413 C CA . LEU A 1 177 ? 13.184 -3.520 -21.686 1.00 78.94 177 LEU A CA 1
ATOM 1414 C C . LEU A 1 177 ? 14.538 -3.336 -22.376 1.00 78.94 177 LEU A C 1
ATOM 1416 O O . LEU A 1 177 ? 15.582 -3.420 -21.733 1.00 78.94 177 LEU A O 1
ATOM 1420 N N . LEU A 1 178 ? 14.521 -3.088 -23.686 1.00 82.81 178 LEU A N 1
ATOM 1421 C CA . LEU A 1 178 ? 15.721 -2.843 -24.485 1.00 82.81 178 LEU A CA 1
ATOM 1422 C C . LEU A 1 178 ? 15.839 -1.345 -24.784 1.00 82.81 178 LEU A C 1
ATOM 1424 O O . LEU A 1 178 ? 14.992 -0.774 -25.467 1.00 82.81 178 LEU A O 1
ATOM 1428 N N . CYS A 1 179 ? 16.900 -0.704 -24.293 1.00 82.38 179 CYS A N 1
ATOM 1429 C CA . CYS A 1 179 ? 17.181 0.707 -24.559 1.00 82.38 179 CYS A CA 1
ATOM 1430 C C . CYS A 1 179 ? 18.172 0.839 -25.727 1.00 82.38 179 CYS A C 1
ATOM 1432 O O . CYS A 1 179 ? 19.374 0.647 -25.547 1.00 82.38 179 CYS A O 1
ATOM 1434 N N . GLY A 1 180 ? 17.675 1.169 -26.921 1.00 81.12 180 GLY A N 1
ATOM 1435 C CA . GLY A 1 180 ? 18.488 1.437 -28.116 1.00 81.12 180 GLY A CA 1
ATOM 1436 C C . GLY A 1 180 ? 18.779 2.928 -28.330 1.00 81.12 180 GLY A C 1
ATOM 1437 O O . GLY A 1 180 ? 18.068 3.785 -27.814 1.00 81.12 180 GLY A O 1
ATOM 1438 N N . GLY A 1 181 ? 19.833 3.249 -29.090 1.00 83.19 181 GLY A N 1
ATOM 1439 C CA . GLY A 1 181 ? 20.196 4.631 -29.443 1.00 83.19 181 GLY A CA 1
ATOM 1440 C C . GLY A 1 181 ? 21.702 4.866 -29.620 1.00 83.19 181 GLY A C 1
ATOM 1441 O O . GLY A 1 181 ? 22.526 4.037 -29.222 1.00 83.19 181 GLY A O 1
ATOM 1442 N N . ALA A 1 182 ? 22.071 6.019 -30.184 1.00 81.88 182 ALA A N 1
ATOM 1443 C CA . ALA A 1 182 ? 23.465 6.393 -30.442 1.00 81.88 182 ALA A CA 1
ATOM 1444 C C . ALA A 1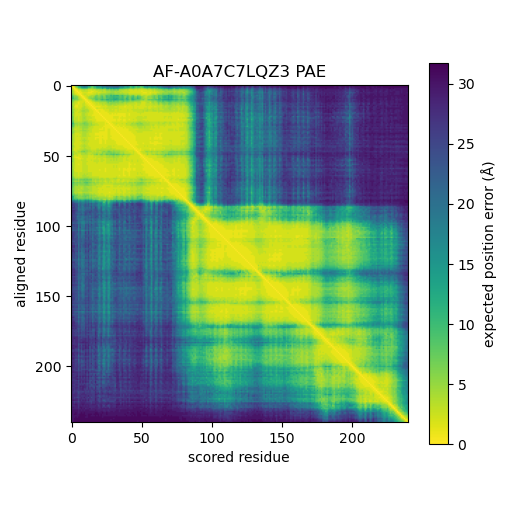 182 ? 24.308 6.514 -29.147 1.00 81.88 182 ALA A C 1
ATOM 1446 O O . ALA A 1 182 ? 23.756 6.613 -28.043 1.00 81.88 182 ALA A O 1
ATOM 1447 N N . PRO A 1 183 ? 25.650 6.466 -29.218 1.00 77.50 183 PRO A N 1
ATOM 1448 C CA . PRO A 1 183 ? 26.502 6.722 -28.055 1.00 77.50 183 PRO A CA 1
ATOM 1449 C C . PRO A 1 183 ? 26.238 8.107 -27.447 1.00 77.50 183 PRO A C 1
ATOM 1451 O O . PRO A 1 183 ? 25.954 9.061 -28.162 1.00 77.50 183 PRO A O 1
ATOM 1454 N N . GLY A 1 184 ? 26.292 8.217 -26.117 1.00 79.81 184 GLY A N 1
ATOM 1455 C CA . GLY A 1 184 ? 26.137 9.498 -25.413 1.00 79.81 184 GLY A CA 1
ATOM 1456 C C . GLY A 1 184 ? 24.705 10.031 -25.243 1.00 79.81 184 GLY A C 1
ATOM 1457 O O . GLY A 1 184 ? 24.514 10.946 -24.455 1.00 79.81 184 GLY A O 1
ATOM 1458 N N . VAL A 1 185 ? 23.676 9.437 -25.865 1.00 87.69 185 VAL A N 1
ATOM 1459 C CA . VAL A 1 185 ? 22.271 9.920 -25.764 1.00 87.69 185 VAL A CA 1
ATOM 1460 C C . VAL A 1 185 ? 21.585 9.651 -24.413 1.00 87.69 185 VAL A C 1
ATOM 1462 O O . VAL A 1 185 ? 20.387 9.862 -24.272 1.00 87.69 185 VAL A O 1
ATOM 1465 N N . GLY A 1 186 ? 22.318 9.137 -23.421 1.00 86.12 186 GLY A N 1
ATOM 1466 C CA . GLY A 1 186 ? 21.783 8.897 -22.077 1.00 86.12 186 GLY A CA 1
ATOM 1467 C C . GLY A 1 186 ? 21.027 7.577 -21.882 1.00 86.12 186 GLY A C 1
ATOM 1468 O O . GLY A 1 186 ? 20.293 7.455 -20.908 1.00 86.12 186 GLY A O 1
ATOM 1469 N N . LYS A 1 187 ? 21.212 6.564 -22.747 1.00 89.81 187 LYS A N 1
ATOM 1470 C CA . LYS A 1 187 ? 20.543 5.244 -22.624 1.00 89.81 187 LYS A CA 1
ATOM 1471 C C . LYS A 1 187 ? 20.671 4.629 -21.229 1.00 89.81 187 LYS A C 1
ATOM 1473 O O . LYS A 1 187 ? 19.675 4.216 -20.648 1.00 89.81 187 LYS A O 1
ATOM 1478 N N . SER A 1 188 ? 21.890 4.590 -20.690 1.00 85.38 188 SER A N 1
ATOM 1479 C CA . SER A 1 188 ? 22.169 4.005 -19.375 1.00 85.38 188 SER A CA 1
ATOM 1480 C C . SER A 1 188 ? 21.542 4.820 -18.244 1.00 85.38 188 SER A C 1
ATOM 1482 O O . SER A 1 188 ? 21.032 4.245 -17.287 1.00 85.38 188 SER A O 1
ATOM 1484 N N . THR A 1 189 ? 21.522 6.148 -18.382 1.00 88.25 189 THR A N 1
ATOM 1485 C CA . THR A 1 189 ? 20.858 7.055 -17.437 1.00 88.25 189 THR A CA 1
ATOM 1486 C C . THR A 1 189 ? 19.350 6.815 -17.426 1.00 88.25 189 THR A C 1
ATOM 1488 O O . THR A 1 189 ? 18.774 6.585 -16.367 1.00 88.25 189 THR A O 1
ATOM 1491 N N . LEU A 1 190 ? 18.720 6.762 -18.604 1.00 87.88 190 LEU A N 1
ATOM 1492 C CA . LEU A 1 190 ? 17.294 6.471 -18.742 1.00 87.88 190 LEU A CA 1
ATOM 1493 C C . LEU A 1 190 ? 16.944 5.074 -18.209 1.00 87.88 190 LEU A C 1
ATOM 1495 O O . LEU A 1 190 ? 15.951 4.913 -17.505 1.00 87.88 190 LEU A O 1
ATOM 1499 N N . ALA A 1 191 ? 17.768 4.065 -18.502 1.00 86.94 191 ALA A N 1
ATOM 1500 C CA . ALA A 1 191 ? 17.573 2.710 -17.996 1.00 86.94 191 ALA A CA 1
ATOM 1501 C C . ALA A 1 191 ? 17.618 2.661 -16.459 1.00 86.94 191 ALA A C 1
ATOM 1503 O O . ALA A 1 191 ? 16.797 1.978 -15.847 1.00 86.94 191 ALA A O 1
ATOM 1504 N N . ALA A 1 192 ? 18.529 3.409 -15.827 1.00 84.69 192 ALA A N 1
ATOM 1505 C CA . ALA A 1 192 ? 18.611 3.509 -14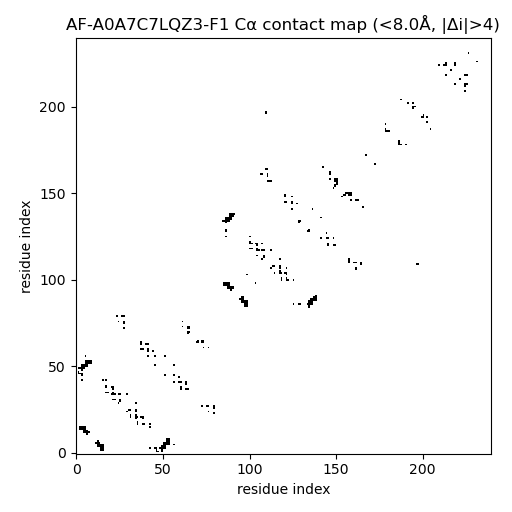.371 1.00 84.69 192 ALA A CA 1
ATOM 1506 C C . ALA A 1 192 ? 17.380 4.206 -13.761 1.00 84.69 192 ALA A C 1
ATOM 1508 O O . ALA A 1 192 ? 16.837 3.737 -12.756 1.00 84.69 192 ALA A O 1
ATOM 1509 N N . GLU A 1 193 ? 16.893 5.283 -14.384 1.00 86.62 193 GLU A N 1
ATOM 1510 C CA . GLU A 1 193 ? 15.661 5.952 -13.948 1.00 86.62 193 GLU A CA 1
ATOM 1511 C C . GLU A 1 193 ? 14.435 5.039 -14.073 1.00 86.62 193 GLU A C 1
ATOM 1513 O O . GLU A 1 193 ? 13.646 4.925 -13.131 1.00 86.62 193 GLU A O 1
ATOM 1518 N N . ILE A 1 194 ? 14.287 4.345 -15.207 1.00 86.50 194 ILE A N 1
ATOM 1519 C CA . ILE A 1 194 ? 13.196 3.388 -15.434 1.00 86.50 194 ILE A CA 1
ATOM 1520 C C . ILE A 1 194 ? 13.261 2.254 -14.411 1.00 86.50 194 ILE A C 1
ATOM 1522 O O . ILE A 1 194 ? 12.242 1.918 -13.809 1.00 86.50 194 ILE A O 1
ATOM 1526 N N . ALA A 1 195 ? 14.445 1.689 -14.170 1.00 84.38 195 ALA A N 1
ATOM 1527 C CA . ALA A 1 195 ? 14.618 0.618 -13.196 1.00 84.38 195 ALA A CA 1
ATOM 1528 C C . ALA A 1 195 ? 14.205 1.053 -11.787 1.00 84.38 195 ALA A C 1
ATOM 1530 O O . ALA A 1 195 ? 13.505 0.314 -11.097 1.00 84.38 195 ALA A O 1
ATOM 1531 N N . THR A 1 196 ? 14.554 2.281 -11.402 1.00 81.62 196 THR A N 1
ATOM 1532 C CA . THR A 1 196 ? 14.153 2.864 -10.116 1.00 81.62 196 THR A CA 1
ATOM 1533 C C . THR A 1 196 ? 12.631 2.999 -10.016 1.00 81.62 196 THR A C 1
ATOM 1535 O O . THR A 1 196 ? 12.041 2.590 -9.019 1.00 81.62 196 THR A O 1
ATOM 1538 N N . ARG A 1 197 ? 11.969 3.520 -11.060 1.00 78.75 197 ARG A N 1
ATOM 1539 C CA . ARG A 1 197 ? 10.502 3.697 -11.083 1.00 78.75 197 ARG A CA 1
ATOM 1540 C C . ARG A 1 197 ? 9.735 2.375 -11.082 1.00 78.75 197 ARG A C 1
ATOM 1542 O O . ARG A 1 197 ? 8.654 2.290 -10.505 1.00 78.75 197 ARG A O 1
ATOM 1549 N N . LEU A 1 198 ? 10.282 1.347 -11.724 1.00 78.81 198 LEU A N 1
ATOM 1550 C CA . LEU A 1 198 ? 9.665 0.023 -11.802 1.00 78.81 198 LEU A CA 1
ATOM 1551 C C . LEU A 1 198 ? 10.036 -0.895 -10.627 1.00 78.81 198 LEU A C 1
ATOM 1553 O O . LEU A 1 198 ? 9.517 -2.007 -10.551 1.00 78.81 198 LEU A O 1
ATOM 1557 N N . ASP A 1 199 ? 10.862 -0.425 -9.686 1.00 74.44 199 ASP A N 1
ATOM 1558 C CA . ASP A 1 199 ? 11.381 -1.218 -8.560 1.00 74.44 199 ASP A CA 1
ATOM 1559 C C . ASP A 1 199 ? 12.154 -2.467 -9.044 1.00 74.44 199 ASP A C 1
ATOM 1561 O O . ASP A 1 199 ? 12.090 -3.548 -8.456 1.00 74.44 199 ASP A O 1
ATOM 1565 N N . ILE A 1 200 ? 12.866 -2.335 -10.172 1.00 80.00 200 ILE A N 1
ATOM 1566 C CA . ILE A 1 200 ? 13.705 -3.390 -10.749 1.00 80.00 200 ILE A CA 1
ATOM 1567 C C . ILE A 1 200 ? 15.037 -3.393 -9.999 1.00 80.00 200 ILE A C 1
ATOM 1569 O O . ILE A 1 200 ? 15.920 -2.573 -10.240 1.00 80.00 200 ILE A O 1
ATOM 1573 N N . VAL A 1 201 ? 15.186 -4.357 -9.092 1.00 68.75 201 VAL A N 1
ATOM 1574 C CA . VAL A 1 201 ? 16.345 -4.468 -8.186 1.00 68.75 201 VAL A CA 1
ATOM 1575 C C . VAL A 1 201 ? 17.619 -4.946 -8.902 1.00 68.75 201 VAL A C 1
ATOM 1577 O O . VAL A 1 201 ? 18.722 -4.802 -8.379 1.00 68.75 201 VAL A O 1
ATOM 1580 N N . ARG A 1 202 ? 17.498 -5.530 -10.103 1.00 69.88 202 ARG A N 1
ATOM 1581 C CA . ARG A 1 202 ? 18.640 -5.997 -10.901 1.00 69.88 202 ARG A CA 1
ATOM 1582 C C . ARG A 1 202 ? 18.583 -5.459 -12.322 1.00 69.88 202 ARG A C 1
ATOM 1584 O O . ARG A 1 202 ? 17.756 -5.887 -13.119 1.00 69.88 202 ARG A O 1
ATOM 1591 N N . THR A 1 203 ? 19.532 -4.594 -12.645 1.00 74.19 203 THR A N 1
ATOM 1592 C CA . THR A 1 203 ? 19.849 -4.159 -14.005 1.00 74.19 203 THR A CA 1
ATOM 1593 C C . THR A 1 203 ? 21.238 -4.655 -14.388 1.00 74.19 203 THR A C 1
ATOM 1595 O O . THR A 1 203 ? 22.129 -4.753 -13.546 1.00 74.19 203 THR A O 1
ATOM 1598 N N . GLN A 1 204 ? 21.424 -5.010 -15.657 1.00 75.94 204 GLN A N 1
ATOM 1599 C CA . GLN A 1 204 ? 22.721 -5.400 -16.210 1.00 75.94 204 GLN A CA 1
ATOM 1600 C C . GLN A 1 204 ? 22.963 -4.617 -17.497 1.00 75.94 204 GLN A C 1
ATOM 1602 O O . GLN A 1 204 ? 22.059 -4.487 -18.322 1.00 75.94 204 GLN A O 1
ATOM 1607 N N . SER A 1 205 ? 24.172 -4.073 -17.656 1.00 79.19 205 SER A N 1
ATOM 1608 C CA . SER A 1 205 ? 24.553 -3.354 -18.874 1.00 79.19 205 SER A CA 1
ATOM 1609 C C . SER A 1 205 ? 24.876 -4.351 -19.982 1.00 79.19 205 SER A C 1
ATOM 1611 O O . SER A 1 205 ? 25.796 -5.159 -19.849 1.00 79.19 205 SER A O 1
ATOM 1613 N N . THR A 1 206 ? 24.156 -4.266 -21.100 1.00 80.31 206 THR A N 1
ATOM 1614 C CA . THR A 1 206 ? 24.457 -5.071 -22.291 1.00 80.31 206 THR A CA 1
ATOM 1615 C C . THR A 1 206 ? 25.801 -4.702 -22.910 1.00 80.31 206 THR A C 1
ATOM 1617 O O . THR A 1 206 ? 26.428 -5.558 -23.522 1.00 80.31 206 THR A O 1
ATOM 1620 N N . ASP A 1 207 ? 26.267 -3.460 -22.733 1.00 79.06 207 ASP A N 1
ATOM 1621 C CA . ASP A 1 207 ? 27.584 -3.036 -23.221 1.00 79.06 207 ASP A CA 1
ATOM 1622 C C . ASP A 1 207 ? 28.706 -3.702 -22.412 1.00 79.06 207 ASP A C 1
ATOM 1624 O O . ASP A 1 207 ? 29.665 -4.196 -22.990 1.00 79.06 207 ASP A O 1
ATOM 1628 N N . MET A 1 208 ? 28.543 -3.830 -21.090 1.00 81.56 208 MET A N 1
ATOM 1629 C CA . MET A 1 208 ? 29.503 -4.551 -20.241 1.00 81.56 208 MET A CA 1
ATOM 1630 C C . MET A 1 208 ? 29.565 -6.041 -20.595 1.00 81.56 208 MET A C 1
ATOM 1632 O O . MET A 1 208 ? 30.643 -6.619 -20.695 1.00 81.56 208 MET A O 1
ATOM 1636 N N . LEU A 1 209 ? 28.401 -6.662 -20.816 1.00 85.00 209 LEU A N 1
ATOM 1637 C CA . LEU A 1 209 ? 28.338 -8.049 -21.278 1.00 85.00 209 LEU A CA 1
ATOM 1638 C C . LEU A 1 209 ? 29.008 -8.209 -22.648 1.00 85.00 209 LEU A C 1
ATOM 1640 O O . LEU A 1 209 ? 29.726 -9.185 -22.853 1.00 85.00 209 LEU A O 1
ATOM 1644 N N . ARG A 1 210 ? 28.825 -7.243 -23.559 1.00 84.88 210 ARG A N 1
ATOM 1645 C CA . ARG A 1 210 ? 29.483 -7.241 -24.870 1.00 84.88 210 ARG A CA 1
ATOM 1646 C C . ARG A 1 210 ? 31.007 -7.227 -24.736 1.00 84.88 210 ARG A C 1
ATOM 1648 O O . ARG A 1 210 ? 31.646 -8.018 -25.417 1.00 84.88 210 ARG A O 1
ATOM 1655 N N . GLU A 1 211 ? 31.575 -6.397 -23.860 1.00 86.19 211 GLU A N 1
ATOM 1656 C CA . GLU A 1 211 ? 33.032 -6.331 -23.646 1.00 86.19 211 GLU A CA 1
ATOM 1657 C C . GLU A 1 211 ? 33.603 -7.633 -23.066 1.00 86.19 211 GLU A C 1
ATOM 1659 O O . GLU A 1 211 ? 34.571 -8.171 -23.596 1.00 86.19 211 GLU A O 1
ATOM 1664 N N . ILE A 1 212 ? 32.953 -8.215 -22.052 1.00 89.19 212 ILE A N 1
ATOM 1665 C CA . ILE A 1 212 ? 33.384 -9.506 -21.485 1.00 89.19 212 ILE A CA 1
ATOM 1666 C C . ILE A 1 212 ? 33.350 -10.603 -22.555 1.00 89.19 212 ILE A C 1
ATOM 1668 O O . ILE A 1 212 ? 34.300 -11.370 -22.713 1.00 89.19 212 ILE A O 1
ATOM 1672 N N . MET A 1 213 ? 32.257 -10.682 -23.321 1.00 89.88 213 MET A N 1
ATOM 1673 C CA . MET A 1 213 ? 32.144 -11.673 -24.388 1.00 89.88 213 MET A CA 1
ATOM 1674 C C . MET A 1 213 ? 33.196 -11.439 -25.484 1.00 89.88 213 MET A C 1
ATOM 1676 O O . MET A 1 213 ? 33.692 -12.409 -26.055 1.00 89.88 213 MET A O 1
ATOM 1680 N N . ARG A 1 214 ? 33.546 -10.180 -25.777 1.00 88.88 214 ARG A N 1
ATOM 1681 C CA . ARG A 1 214 ? 34.557 -9.800 -26.776 1.00 88.88 214 ARG A CA 1
ATOM 1682 C C . ARG A 1 214 ? 35.952 -10.297 -26.392 1.00 88.88 214 ARG A C 1
ATOM 1684 O O . ARG A 1 214 ? 36.690 -10.735 -27.268 1.00 88.88 214 ARG A O 1
ATOM 1691 N N . GLU A 1 215 ? 36.298 -10.285 -25.107 1.00 88.31 215 GLU A N 1
ATOM 1692 C CA . GLU A 1 215 ? 37.563 -10.853 -24.619 1.00 88.31 215 GLU A CA 1
ATOM 1693 C C . GLU A 1 215 ? 37.580 -12.386 -24.678 1.00 88.31 215 GLU A C 1
ATOM 1695 O O . GLU A 1 215 ? 38.604 -12.993 -24.992 1.00 88.31 215 GLU A O 1
ATOM 1700 N N . MET A 1 216 ? 36.444 -13.025 -24.387 1.00 90.56 216 MET A N 1
ATOM 1701 C CA . MET A 1 216 ? 36.344 -14.486 -24.322 1.00 90.56 216 MET A CA 1
ATOM 1702 C C . MET A 1 216 ? 36.217 -15.159 -25.694 1.00 90.56 216 MET A C 1
ATOM 1704 O O . MET A 1 216 ? 36.569 -16.332 -25.834 1.00 90.56 216 MET A O 1
ATOM 1708 N N . VAL A 1 217 ? 35.683 -14.457 -26.697 1.00 88.94 217 VAL A N 1
ATOM 1709 C CA . VAL A 1 217 ? 35.357 -15.023 -28.011 1.00 88.94 217 VAL A CA 1
ATOM 1710 C C . VAL A 1 217 ? 36.214 -14.368 -29.096 1.00 88.94 217 VAL A C 1
ATOM 1712 O O . VAL A 1 217 ? 36.053 -13.176 -29.350 1.00 88.94 217 VAL A O 1
ATOM 1715 N N . PRO A 1 218 ? 37.084 -15.121 -29.795 1.00 88.88 218 PRO A N 1
ATOM 1716 C CA . PRO A 1 218 ? 37.867 -14.599 -30.912 1.00 88.88 218 PRO A CA 1
ATOM 1717 C C . PRO A 1 218 ? 37.005 -13.937 -31.998 1.00 88.88 218 PRO A C 1
ATOM 1719 O O . PRO A 1 218 ? 35.980 -14.486 -32.406 1.00 88.88 218 PRO A O 1
ATOM 1722 N N . ALA A 1 219 ? 37.474 -12.811 -32.547 1.00 84.06 219 ALA A N 1
ATOM 1723 C CA . ALA A 1 219 ? 36.775 -12.068 -33.605 1.00 84.06 219 ALA A CA 1
ATOM 1724 C C . ALA A 1 219 ? 36.482 -12.901 -34.863 1.00 84.06 219 ALA A C 1
ATOM 1726 O O . ALA A 1 219 ? 35.491 -12.662 -35.543 1.00 84.06 219 ALA A O 1
ATOM 1727 N N . ALA A 1 220 ? 37.311 -13.908 -35.150 1.00 85.44 220 ALA A N 1
ATOM 1728 C CA . ALA A 1 220 ? 37.110 -14.819 -36.276 1.00 85.44 220 ALA A CA 1
ATOM 1729 C C . ALA A 1 220 ? 35.862 -15.713 -36.134 1.00 85.44 220 ALA A C 1
ATOM 1731 O O . ALA A 1 220 ? 35.378 -16.230 -37.136 1.00 85.44 220 ALA A O 1
ATOM 1732 N N . LEU A 1 221 ? 35.360 -15.919 -34.910 1.00 86.31 221 LEU A N 1
ATOM 1733 C CA . LEU A 1 221 ? 34.186 -16.753 -34.640 1.00 86.31 221 LEU A CA 1
ATOM 1734 C C . LEU A 1 221 ? 32.891 -15.939 -34.581 1.00 86.31 221 LEU A C 1
ATOM 1736 O O . LEU A 1 221 ? 31.860 -16.428 -35.032 1.00 86.31 221 LEU A O 1
ATOM 1740 N N . VAL A 1 222 ? 32.936 -14.725 -34.017 1.00 86.12 222 VAL A N 1
ATOM 1741 C CA . VAL A 1 222 ? 31.759 -13.845 -33.878 1.00 86.12 222 VAL A CA 1
ATOM 1742 C C . VAL A 1 222 ? 32.155 -12.386 -34.157 1.00 86.12 222 VAL A C 1
ATOM 1744 O O . VAL A 1 222 ? 32.304 -11.596 -33.222 1.00 86.12 222 VAL A O 1
ATOM 1747 N N . PRO A 1 223 ? 32.382 -12.001 -35.424 1.00 81.94 223 PRO A N 1
ATOM 1748 C CA . PRO A 1 223 ? 32.877 -10.669 -35.781 1.00 81.94 223 PRO A CA 1
ATOM 1749 C C . PRO A 1 223 ? 31.914 -9.534 -35.393 1.00 81.94 223 PRO A C 1
ATOM 1751 O O . PRO A 1 223 ? 32.360 -8.431 -35.075 1.00 81.94 223 PRO A O 1
ATOM 1754 N N . GLU A 1 224 ? 30.607 -9.798 -35.324 1.00 82.06 224 GLU A N 1
ATOM 1755 C CA . GLU A 1 224 ? 29.571 -8.827 -34.939 1.00 82.06 224 GLU A CA 1
ATOM 1756 C C . GLU A 1 224 ? 29.735 -8.330 -33.498 1.00 82.06 224 GLU A C 1
ATOM 1758 O O . GLU A 1 224 ? 29.325 -7.222 -33.159 1.00 82.06 224 GLU A O 1
ATOM 1763 N N . LEU A 1 225 ? 30.354 -9.143 -32.641 1.00 82.12 225 LEU A N 1
ATOM 1764 C CA . LEU A 1 225 ? 30.644 -8.789 -31.257 1.00 82.12 225 LEU A CA 1
ATOM 1765 C C . LEU A 1 225 ? 31.805 -7.788 -31.148 1.00 82.12 225 LEU A C 1
ATOM 1767 O O . LEU A 1 225 ? 31.878 -7.024 -30.182 1.00 82.12 225 LEU A O 1
ATOM 1771 N N . HIS A 1 226 ? 32.693 -7.792 -32.149 1.00 83.62 226 HIS A N 1
ATOM 1772 C CA . HIS A 1 226 ? 33.921 -6.995 -32.224 1.00 83.62 226 HIS A CA 1
ATOM 1773 C C . HIS A 1 226 ? 33.748 -5.704 -33.034 1.00 83.62 226 HIS A C 1
ATOM 1775 O O . HIS A 1 226 ? 34.433 -4.716 -32.764 1.00 83.62 226 HIS A O 1
ATOM 1781 N N . GLY A 1 227 ? 32.800 -5.676 -33.971 1.00 75.50 227 GLY A N 1
ATOM 1782 C CA . GLY A 1 227 ? 32.460 -4.477 -34.739 1.00 75.50 227 GLY A CA 1
ATOM 1783 C C . GLY A 1 227 ? 31.834 -3.367 -33.888 1.00 75.50 227 GLY A C 1
ATOM 1784 O O . GLY A 1 227 ? 31.146 -3.625 -32.896 1.00 75.50 227 GLY A O 1
ATOM 1785 N N . SER A 1 228 ? 32.068 -2.108 -34.268 1.00 72.50 228 SER A N 1
ATOM 1786 C CA . SER A 1 228 ? 31.317 -0.968 -33.731 1.00 72.50 228 SER A CA 1
ATOM 1787 C C . SER A 1 228 ? 29.966 -0.847 -34.432 1.00 72.50 228 SER A C 1
ATOM 1789 O O . SER A 1 228 ? 29.862 -1.114 -35.627 1.00 72.50 228 SER A O 1
ATOM 1791 N N . SER A 1 229 ? 28.935 -0.337 -33.747 1.00 64.56 229 SER A N 1
ATOM 1792 C CA . SER A 1 229 ? 27.661 0.015 -34.399 1.00 64.56 229 SER A CA 1
ATOM 1793 C C . SER A 1 229 ? 27.820 1.054 -35.523 1.00 64.56 229 SER A C 1
ATOM 1795 O O . SER A 1 229 ? 26.933 1.162 -36.362 1.00 64.56 229 SER A O 1
ATOM 1797 N N . PHE A 1 230 ? 28.938 1.794 -35.562 1.00 60.53 230 PHE A N 1
ATOM 1798 C CA . PHE A 1 230 ? 29.300 2.669 -36.685 1.00 60.53 230 PHE A CA 1
ATOM 1799 C C . PHE A 1 230 ? 29.801 1.895 -37.915 1.00 60.53 230 PHE A C 1
ATOM 1801 O O . PHE A 1 230 ? 29.454 2.249 -39.040 1.00 60.53 230 PHE A O 1
ATOM 1808 N N . ASP A 1 231 ? 30.563 0.818 -37.712 1.00 62.72 231 ASP A N 1
ATOM 1809 C CA . ASP A 1 231 ? 31.164 0.024 -38.795 1.00 62.72 231 ASP A CA 1
ATOM 1810 C C . ASP A 1 231 ? 30.123 -0.850 -39.513 1.00 62.72 231 ASP A C 1
ATOM 1812 O O . ASP A 1 231 ? 30.285 -1.214 -40.681 1.00 62.72 231 ASP A O 1
ATOM 1816 N N . VAL A 1 232 ? 29.009 -1.148 -38.836 1.00 59.53 232 VAL A N 1
ATOM 1817 C CA . VAL A 1 232 ? 27.874 -1.883 -39.415 1.00 59.53 232 VAL A CA 1
ATOM 1818 C C . VAL A 1 232 ? 27.270 -1.132 -40.610 1.00 59.53 232 VAL A C 1
ATOM 1820 O O . VAL A 1 232 ? 26.809 -1.767 -41.550 1.00 59.53 232 VAL A O 1
ATOM 1823 N N . ASN A 1 233 ? 27.329 0.204 -40.643 1.00 49.62 233 ASN A N 1
ATOM 1824 C CA . ASN A 1 233 ? 26.801 0.972 -41.777 1.00 49.62 233 ASN A CA 1
ATOM 1825 C C . ASN A 1 233 ? 27.719 0.909 -43.018 1.00 49.62 233 ASN A C 1
ATOM 1827 O O . ASN A 1 233 ? 27.244 0.924 -44.146 1.00 49.62 233 ASN A O 1
ATOM 1831 N N . LEU A 1 234 ? 29.034 0.754 -42.829 1.00 48.81 234 LEU A N 1
ATOM 1832 C CA . LEU A 1 234 ? 30.019 0.648 -43.921 1.00 48.81 234 LEU A CA 1
ATOM 1833 C C . LEU A 1 234 ? 30.020 -0.731 -44.613 1.00 48.81 234 LEU A C 1
ATOM 1835 O O . LEU A 1 234 ? 30.495 -0.876 -45.741 1.00 48.81 234 LEU A O 1
ATOM 1839 N N . SER A 1 235 ? 29.487 -1.758 -43.951 1.00 49.09 235 SER A N 1
ATOM 1840 C CA . SER A 1 235 ? 29.425 -3.131 -44.474 1.00 49.09 235 SER A CA 1
ATOM 1841 C C . SER A 1 235 ? 28.145 -3.437 -45.262 1.00 49.09 235 SER A C 1
ATOM 1843 O O . SER A 1 235 ? 28.116 -4.417 -46.007 1.00 49.09 235 SER A O 1
ATOM 1845 N N . VAL A 1 236 ? 27.113 -2.592 -45.161 1.00 51.69 236 VAL A N 1
ATOM 1846 C CA . VAL A 1 236 ? 25.898 -2.694 -45.989 1.00 51.69 236 VAL A CA 1
ATOM 1847 C C . VAL A 1 236 ? 26.094 -1.998 -47.344 1.00 51.69 236 VAL A C 1
ATOM 1849 O O . VAL A 1 236 ? 25.646 -2.525 -48.358 1.00 51.69 236 VAL A O 1
ATOM 1852 N N . ASP A 1 237 ? 26.867 -0.908 -47.395 1.00 46.09 237 ASP A N 1
ATOM 1853 C CA . ASP A 1 237 ? 27.141 -0.156 -48.633 1.00 46.09 237 ASP A CA 1
ATOM 1854 C C . ASP A 1 237 ? 28.246 -0.765 -49.524 1.00 46.09 237 ASP A C 1
ATOM 1856 O O . ASP A 1 237 ? 28.426 -0.348 -50.665 1.00 46.09 237 ASP A O 1
ATOM 1860 N N . SER A 1 238 ? 28.989 -1.771 -49.043 1.00 43.56 238 SER A N 1
ATOM 1861 C CA . SER A 1 238 ? 30.057 -2.449 -49.810 1.00 43.56 238 SER A CA 1
ATOM 1862 C C . SER A 1 238 ? 29.608 -3.724 -50.538 1.00 43.56 238 SER A C 1
ATOM 1864 O O . SER A 1 238 ? 30.424 -4.399 -51.166 1.00 43.56 238 SER A O 1
ATOM 1866 N N . LYS A 1 239 ? 28.307 -4.040 -50.507 1.00 43.88 239 LYS A N 1
ATOM 1867 C CA . LYS A 1 239 ? 27.664 -5.000 -51.417 1.00 43.88 239 LYS A CA 1
ATOM 1868 C C . LYS A 1 239 ? 26.766 -4.256 -52.412 1.00 43.88 239 LYS A C 1
ATOM 1870 O O . LYS A 1 239 ? 25.550 -4.435 -52.408 1.00 43.88 239 LYS A O 1
ATOM 1875 N N . GLY A 1 240 ? 27.390 -3.409 -53.227 1.00 39.75 240 GLY A N 1
ATOM 1876 C CA . GLY A 1 240 ? 26.860 -2.925 -54.505 1.00 39.75 240 GLY A CA 1
ATOM 1877 C C . GLY A 1 240 ? 27.549 -3.643 -55.652 1.00 39.75 240 GLY A C 1
ATOM 1878 O O . GLY A 1 240 ? 28.793 -3.764 -55.579 1.00 39.75 240 GLY A O 1
#

Radius of gyration: 28.6 Å; Cα contacts (8 Å, |Δi|>4): 214; chains: 1; bounding box: 57×34×96 Å

Foldseek 3Di:
DQFEWEAEPVRDIDTDDLVVQLVLLVQLVDDSVLSSVLSVQLCVVRSVVRYDYPVVSLVSSLVSCCVPPNDSSSVSSVVSVVVVLFQWEQEPVRDTDTLDLVVQLLLLVLLVDDSVRSSVLSVVLSVVCVVVVRSYYYPVVSLVSSLVCCCVPPRDSSSVSSVVSVVVVVDPDDDDDDQDDDPPPCSVVVVVVNCVSVVPPDDDDPVVVLVVVPVVDDCVVPVVSVDDPVVVVVVVVVPD

Nearest PDB structures (foldseek):
  7p3q-assembly1_A  TM=7.303E-01  e=3.104E-03  Streptomyces coelicolor A3(2)
  8p2c-assembly1_D  TM=7.901E-01  e=1.046E-02  Segatella copri
  8p23-assembly1_A  TM=7.656E-01  e=1.256E-01  Segatella copri
  3hnf-assembly1_B  TM=7.096E-01  e=9.169E-01  Homo sapiens
  3r2d-assembly1_A  TM=3.224E-01  e=3.451E+00  Aquifex aeolicus

pLDDT: mean 82.23, std 11.88, range [39.75, 96.19]

Secondary structure (DSSP, 8-state):
-PPPEEE-TTS-EEE--HHHHHHHHHTTT--HHHHHHHHHHHHHHHGGGSEEEHHHHHHHHHHHHHHHHHHHHHHHHHHHHHHTS--EEE-TTS-EEE--HHHHHHHHHHTT--HHHHHHHHHHHHHHHHHTT--EEEHHHHHHHHHHHHHHHT-HHHHHHHHHHHHHHTS-----------TTSSHHHHHHHHHHHHT------HHHHHHHHHHHS-TTT-HHHHS-TTHHHHHHTT--

Solvent-accessible surface area (backbone atoms only — not comparable to full-atom values): 13721 Å² total; per-residue (Å²): 131,78,71,35,31,34,32,46,97,85,69,51,74,42,74,65,55,53,71,60,49,18,55,58,37,32,76,44,74,40,53,70,67,59,16,42,53,52,34,48,52,43,46,70,72,44,34,87,64,34,64,41,44,54,64,61,52,49,54,46,48,42,53,51,33,41,76,75,63,32,66,69,45,36,52,38,43,49,54,55,50,51,68,63,59,55,33,32,26,36,43,93,89,69,46,78,45,67,68,46,51,72,61,50,16,54,57,38,35,65,48,70,41,55,69,67,61,16,46,52,51,27,49,50,50,51,47,55,33,60,75,68,68,48,53,70,40,46,57,68,53,54,53,48,51,47,37,56,47,30,40,71,77,73,29,61,67,52,25,51,40,43,51,50,50,50,56,48,78,71,49,94,69,82,89,83,87,83,79,80,79,67,89,89,76,45,54,69,59,53,50,53,54,50,29,61,65,68,68,50,91,78,85,80,61,67,66,60,52,41,53,56,48,42,75,75,43,59,53,94,80,47,48,79,63,67,51,50,86,72,56,58,60,62,63,62,70,69,74,117

Mean predicted aligned error: 15.24 Å